Protein AF-A0A6A6UIJ3-F1 (afdb_monomer)

Structure (mmCIF, N/CA/C/O backbone):
data_AF-A0A6A6UIJ3-F1
#
_entry.id   AF-A0A6A6UIJ3-F1
#
loop_
_atom_site.group_PDB
_atom_site.id
_atom_site.type_symbol
_atom_site.label_atom_id
_atom_site.label_alt_id
_atom_site.label_comp_id
_atom_site.label_asym_id
_atom_site.label_entity_id
_atom_site.label_seq_id
_atom_site.pdbx_PDB_ins_code
_atom_site.Cartn_x
_atom_site.Cartn_y
_atom_site.Cartn_z
_atom_site.occupancy
_atom_site.B_iso_or_equiv
_atom_site.auth_seq_id
_atom_site.auth_comp_id
_atom_site.auth_asym_id
_atom_site.auth_atom_id
_atom_site.pdbx_PDB_model_num
ATOM 1 N N . MET A 1 1 ? 30.784 19.401 19.614 1.00 44.09 1 MET A N 1
ATOM 2 C CA . MET A 1 1 ? 30.799 17.928 19.528 1.00 44.09 1 MET A CA 1
ATOM 3 C C . MET A 1 1 ? 29.632 17.579 18.623 1.00 44.09 1 MET A C 1
ATOM 5 O O . MET A 1 1 ? 28.521 17.443 19.107 1.00 44.09 1 MET A O 1
ATOM 9 N N . ASP A 1 2 ? 29.865 17.612 17.310 1.00 51.19 2 ASP A N 1
ATOM 10 C CA . ASP A 1 2 ? 28.827 17.371 16.304 1.00 51.19 2 ASP A CA 1
ATOM 11 C C . ASP A 1 2 ? 28.693 15.869 16.079 1.00 51.19 2 ASP A C 1
ATOM 13 O O . ASP A 1 2 ? 29.553 15.231 15.474 1.00 51.19 2 ASP A O 1
ATOM 17 N N . CYS A 1 3 ? 27.613 15.301 16.601 1.00 51.34 3 CYS A N 1
ATOM 18 C CA . CYS A 1 3 ? 27.152 13.970 16.243 1.00 51.34 3 CYS A CA 1
ATOM 19 C C . CYS A 1 3 ? 25.630 14.021 16.116 1.00 51.34 3 CYS A C 1
ATOM 21 O O . CYS A 1 3 ? 24.909 13.420 16.903 1.00 51.34 3 CYS A O 1
ATOM 23 N N . ASP A 1 4 ? 25.152 14.779 15.132 1.00 49.78 4 ASP A N 1
ATOM 24 C CA . ASP A 1 4 ? 23.797 14.614 14.610 1.00 49.78 4 ASP A CA 1
ATOM 25 C C . ASP A 1 4 ? 23.905 13.946 13.237 1.00 49.78 4 ASP A C 1
ATOM 27 O O . ASP A 1 4 ? 23.632 14.520 12.185 1.00 49.78 4 ASP A O 1
ATOM 31 N N . LYS A 1 5 ? 24.428 12.712 13.228 1.00 55.09 5 LYS A N 1
ATOM 32 C CA . LYS A 1 5 ? 24.188 11.829 12.088 1.00 55.09 5 LYS A CA 1
ATOM 33 C C . LYS A 1 5 ? 22.748 11.376 12.237 1.00 55.09 5 LYS A C 1
ATOM 35 O O . LYS A 1 5 ? 22.484 10.456 13.009 1.00 55.09 5 LYS A O 1
ATOM 40 N N . SER A 1 6 ? 21.837 12.035 11.527 1.00 62.78 6 SER A N 1
ATOM 41 C CA . SER A 1 6 ? 20.460 11.577 11.379 1.00 62.78 6 SER A CA 1
ATOM 42 C C . SER A 1 6 ? 20.497 10.118 10.926 1.00 62.78 6 SER A C 1
ATOM 44 O O . SER A 1 6 ? 20.838 9.817 9.782 1.00 62.78 6 SER A O 1
ATOM 46 N N . VAL A 1 7 ? 20.246 9.192 11.849 1.00 69.06 7 VAL A N 1
ATOM 47 C CA . VAL A 1 7 ? 20.282 7.763 11.548 1.00 69.06 7 VAL A CA 1
ATOM 48 C C . VAL A 1 7 ? 19.091 7.489 10.655 1.00 69.06 7 VAL A C 1
ATOM 50 O O . VAL A 1 7 ? 17.950 7.647 11.092 1.00 69.06 7 VAL A O 1
ATOM 53 N N . SER A 1 8 ? 19.334 7.128 9.398 1.00 71.50 8 SER A N 1
ATOM 54 C CA . SER A 1 8 ? 18.228 6.795 8.518 1.00 71.50 8 SER A CA 1
ATOM 55 C C . SER A 1 8 ? 17.654 5.427 8.871 1.00 71.50 8 SER A C 1
ATOM 57 O O . SER A 1 8 ? 18.391 4.464 9.071 1.00 71.50 8 SER A O 1
ATOM 59 N N . GLY A 1 9 ? 16.330 5.346 9.007 1.00 76.44 9 GLY A N 1
ATOM 60 C CA . GLY A 1 9 ? 15.636 4.121 9.400 1.00 76.44 9 GLY A CA 1
ATOM 61 C C . GLY A 1 9 ? 15.154 3.341 8.184 1.00 76.44 9 GLY A C 1
ATOM 62 O O . GLY A 1 9 ? 14.494 3.908 7.315 1.00 76.44 9 GLY A O 1
ATOM 63 N N . LEU A 1 10 ? 15.422 2.039 8.130 1.00 74.44 10 LEU A N 1
ATOM 64 C CA . LEU A 1 10 ? 14.785 1.147 7.161 1.00 74.44 10 LEU A CA 1
ATOM 65 C C . LEU A 1 10 ? 13.284 1.044 7.474 1.00 74.44 10 LEU A C 1
ATOM 67 O O . LEU A 1 10 ? 12.912 0.767 8.612 1.00 74.44 10 LEU A O 1
ATOM 71 N N . HIS A 1 11 ? 12.420 1.267 6.483 1.00 70.19 11 HIS A N 1
ATOM 72 C CA . HIS A 1 11 ? 10.969 1.349 6.712 1.00 70.19 11 HIS A CA 1
ATOM 73 C C . HIS A 1 11 ? 10.137 0.330 5.935 1.00 70.19 11 HIS A C 1
ATOM 75 O O . HIS A 1 11 ? 9.003 0.033 6.305 1.00 70.19 11 HIS A O 1
ATOM 81 N N . GLY A 1 12 ? 10.668 -0.183 4.835 1.00 71.06 12 GLY A N 1
ATOM 82 C CA . GLY A 1 12 ? 9.948 -1.095 3.960 1.00 71.06 12 GLY A CA 1
ATOM 83 C C . GLY A 1 12 ? 10.923 -1.864 3.098 1.00 71.06 12 GLY A C 1
ATOM 84 O O . GLY A 1 12 ? 11.938 -1.304 2.682 1.00 71.06 12 GLY A O 1
ATOM 85 N N . LEU A 1 13 ? 10.595 -3.127 2.864 1.00 77.00 13 LEU A N 1
ATOM 86 C CA . LEU A 1 13 ? 11.358 -4.066 2.060 1.00 77.00 13 LEU A CA 1
ATOM 87 C C . LEU A 1 13 ? 10.412 -4.709 1.048 1.00 77.00 13 LEU A C 1
ATOM 89 O O . LEU A 1 13 ? 9.315 -5.129 1.415 1.00 77.00 13 LEU A O 1
ATOM 93 N N . ALA A 1 14 ? 10.840 -4.789 -0.205 1.00 73.44 14 ALA A N 1
ATOM 94 C CA . ALA A 1 14 ? 10.151 -5.525 -1.254 1.00 73.44 14 ALA A CA 1
ATOM 95 C C . ALA A 1 14 ? 11.148 -6.443 -1.964 1.00 73.44 14 ALA A C 1
ATOM 97 O O . ALA A 1 14 ? 12.276 -6.047 -2.246 1.00 73.44 14 ALA A O 1
ATOM 98 N N . LEU A 1 15 ? 10.731 -7.675 -2.239 1.00 75.62 15 LEU A N 1
ATOM 99 C CA . LEU A 1 15 ? 11.512 -8.639 -3.006 1.00 75.62 15 LEU A CA 1
ATOM 100 C C . LEU A 1 15 ? 11.087 -8.559 -4.468 1.00 75.62 15 LEU A C 1
ATOM 102 O O . LEU A 1 15 ? 9.901 -8.674 -4.766 1.00 75.62 15 LEU A O 1
ATOM 106 N N . HIS A 1 16 ? 12.054 -8.414 -5.366 1.00 71.81 16 HIS A N 1
ATOM 107 C CA . HIS A 1 16 ? 11.854 -8.639 -6.786 1.00 71.81 16 HIS A CA 1
ATOM 108 C C . HIS A 1 16 ? 12.394 -10.029 -7.133 1.00 71.81 16 HIS A C 1
ATOM 110 O O . HIS A 1 16 ? 13.614 -10.227 -7.138 1.00 71.81 16 HIS A O 1
ATOM 116 N N . PRO A 1 17 ? 11.529 -11.023 -7.388 1.00 67.25 17 PRO A N 1
ATOM 117 C CA . PRO A 1 17 ? 11.984 -12.293 -7.922 1.00 67.25 17 PRO A CA 1
ATOM 118 C C . PRO A 1 17 ? 12.469 -12.042 -9.352 1.00 67.25 17 PRO A C 1
ATOM 120 O O . PRO A 1 17 ? 11.694 -11.637 -10.215 1.00 67.25 17 PRO A O 1
ATOM 123 N N . GLY A 1 18 ? 13.764 -12.238 -9.602 1.00 66.19 18 GLY A N 1
ATOM 124 C CA . GLY A 1 18 ? 14.313 -12.088 -10.946 1.00 66.19 18 GLY A CA 1
ATOM 125 C C . GLY A 1 18 ? 13.574 -13.007 -11.925 1.00 66.19 18 GLY A C 1
ATOM 126 O O . GLY A 1 18 ? 13.333 -14.174 -11.617 1.00 66.19 18 GLY A O 1
ATOM 127 N N . SER A 1 19 ? 13.206 -12.501 -13.104 1.00 59.84 19 SER A N 1
ATOM 128 C CA . SER A 1 19 ? 12.525 -13.299 -14.130 1.00 59.84 19 SER A CA 1
ATOM 129 C C . SER A 1 19 ? 13.505 -13.894 -15.149 1.00 59.84 19 SER A C 1
ATOM 131 O O . SER A 1 19 ? 14.163 -13.156 -15.882 1.00 59.84 19 SER A O 1
ATOM 133 N N . GLY A 1 20 ? 13.554 -15.225 -15.257 1.00 62.91 20 GLY A N 1
ATOM 134 C CA . GLY A 1 20 ? 14.352 -15.953 -16.256 1.00 62.91 20 GLY A CA 1
ATOM 135 C C . GLY A 1 20 ? 15.565 -16.683 -15.671 1.00 62.91 20 GLY A C 1
ATOM 136 O O . GLY A 1 20 ? 15.883 -16.552 -14.494 1.00 62.91 20 GLY A O 1
ATOM 137 N N . THR A 1 21 ? 16.257 -17.474 -16.498 1.00 59.09 21 THR A N 1
ATOM 138 C CA . THR A 1 21 ? 17.321 -18.398 -16.048 1.00 59.09 21 THR A CA 1
ATOM 139 C C . THR A 1 21 ? 18.577 -17.705 -15.511 1.00 59.09 21 THR A C 1
ATOM 141 O O . THR A 1 21 ? 19.357 -18.341 -14.810 1.00 59.09 21 THR A O 1
ATOM 144 N N . ASN A 1 22 ? 18.758 -16.412 -15.806 1.00 61.09 22 ASN A N 1
ATOM 145 C CA . ASN A 1 22 ? 19.926 -15.614 -15.412 1.00 61.09 22 ASN A CA 1
ATOM 146 C C . ASN A 1 22 ? 19.567 -14.360 -14.595 1.00 61.09 22 ASN A C 1
ATOM 148 O O . ASN A 1 22 ? 20.434 -13.522 -14.361 1.00 61.09 22 ASN A O 1
ATOM 152 N N . ALA A 1 23 ? 18.309 -14.184 -14.184 1.00 64.38 23 ALA A N 1
ATOM 153 C CA . ALA A 1 23 ? 17.917 -12.987 -13.449 1.00 64.38 23 ALA A CA 1
ATOM 154 C C . ALA A 1 23 ? 18.278 -13.107 -11.962 1.00 64.38 23 ALA A C 1
ATOM 156 O O . ALA A 1 23 ? 17.939 -14.086 -11.292 1.00 64.38 23 ALA A O 1
ATOM 157 N N . SER A 1 24 ? 18.973 -12.103 -11.430 1.00 70.69 24 SER A N 1
ATOM 158 C CA . SER A 1 24 ? 19.181 -11.971 -9.989 1.00 70.69 24 SER A CA 1
ATOM 159 C C . SER A 1 24 ? 17.903 -11.452 -9.344 1.00 70.69 24 SER A C 1
ATOM 161 O O . SER A 1 24 ? 17.327 -10.462 -9.789 1.00 70.69 24 SER A O 1
ATOM 163 N N . SER A 1 25 ? 17.451 -12.130 -8.290 1.00 76.19 25 SER A N 1
ATOM 164 C CA . SER A 1 25 ? 16.494 -11.543 -7.357 1.00 76.19 25 SER A CA 1
ATOM 165 C C . SER A 1 25 ? 17.097 -10.279 -6.771 1.00 76.19 25 SER A C 1
ATOM 167 O O . SER A 1 25 ? 18.267 -10.323 -6.414 1.00 76.19 25 SER A O 1
ATOM 169 N N . THR A 1 26 ? 16.332 -9.211 -6.607 1.00 76.12 26 THR A N 1
ATOM 170 C CA . THR A 1 26 ? 16.802 -8.004 -5.920 1.00 76.12 26 THR A CA 1
ATOM 171 C C . THR A 1 26 ? 15.912 -7.681 -4.727 1.00 76.12 26 THR A C 1
ATOM 173 O O . THR A 1 26 ? 14.764 -8.123 -4.641 1.00 76.12 26 THR A O 1
ATOM 176 N N . VAL A 1 27 ? 16.450 -6.939 -3.763 1.00 77.81 27 VAL A N 1
ATOM 177 C CA . VAL A 1 27 ? 15.705 -6.416 -2.620 1.00 77.81 27 VAL A CA 1
ATOM 178 C C . VAL A 1 27 ? 15.652 -4.905 -2.746 1.00 77.81 27 VAL A C 1
ATOM 180 O O . VAL A 1 27 ? 16.676 -4.237 -2.808 1.00 77.81 27 VAL A O 1
ATOM 183 N N . TRP A 1 28 ? 14.452 -4.352 -2.746 1.00 74.38 28 TRP A N 1
ATOM 184 C CA . TRP A 1 28 ? 14.245 -2.919 -2.661 1.00 74.38 28 TRP A CA 1
ATOM 185 C C . TRP A 1 28 ? 14.004 -2.528 -1.211 1.00 74.38 28 TRP A C 1
ATOM 187 O O . TRP A 1 28 ? 13.147 -3.103 -0.541 1.00 74.38 28 TRP A O 1
ATOM 197 N N . ALA A 1 29 ? 14.738 -1.534 -0.727 1.00 73.94 29 ALA A N 1
ATOM 198 C CA . ALA A 1 29 ? 14.611 -1.010 0.624 1.00 73.94 29 ALA A CA 1
ATOM 199 C C . ALA A 1 29 ? 14.232 0.473 0.590 1.00 73.94 29 ALA A C 1
ATOM 201 O O . ALA A 1 29 ? 14.825 1.258 -0.144 1.00 73.94 29 ALA A O 1
ATOM 202 N N . THR A 1 30 ? 13.262 0.877 1.410 1.00 70.81 30 THR A N 1
ATOM 203 C CA . THR A 1 30 ? 12.910 2.294 1.597 1.00 70.81 30 THR A CA 1
ATOM 204 C C . THR A 1 30 ? 13.566 2.844 2.855 1.00 70.81 30 THR A C 1
ATOM 206 O O . THR A 1 30 ? 13.488 2.235 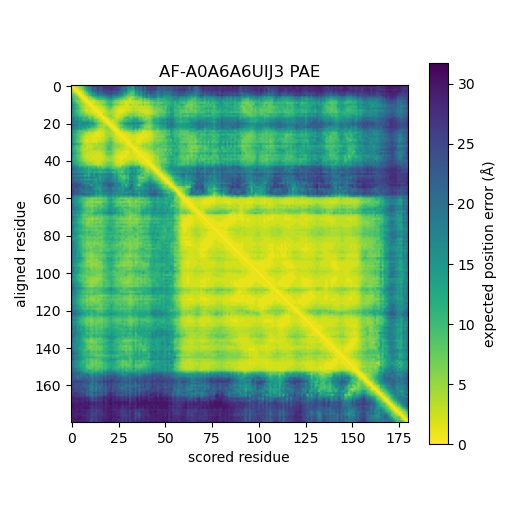3.926 1.00 70.81 30 THR A O 1
ATOM 209 N N . VAL A 1 31 ? 14.175 4.023 2.732 1.00 75.00 31 VAL A N 1
ATOM 210 C CA . VAL A 1 31 ? 14.884 4.689 3.826 1.00 75.00 31 VAL A CA 1
ATOM 211 C C . VAL A 1 31 ? 14.049 5.880 4.315 1.00 75.00 31 VAL A C 1
ATOM 213 O O . VAL A 1 31 ? 13.806 6.846 3.587 1.00 75.00 31 VAL A O 1
ATOM 216 N N . GLN A 1 32 ? 13.524 5.770 5.539 1.00 66.88 32 GLN A N 1
ATOM 217 C CA . GLN A 1 32 ? 12.435 6.589 6.080 1.00 66.88 32 GLN A CA 1
ATOM 218 C C . GLN A 1 32 ? 12.747 8.083 6.115 1.00 66.88 32 GLN A C 1
ATOM 220 O O . GLN A 1 32 ? 11.850 8.893 5.869 1.00 66.88 32 GLN A O 1
ATOM 225 N N . PHE A 1 33 ? 13.985 8.431 6.460 1.00 73.88 33 PHE A N 1
ATOM 226 C CA . PHE A 1 33 ? 14.377 9.806 6.765 1.00 73.88 33 PHE A CA 1
ATOM 227 C C . PHE A 1 33 ? 15.135 10.470 5.614 1.00 73.88 33 PHE A C 1
ATOM 229 O O . PHE A 1 33 ? 15.027 11.681 5.449 1.00 73.88 33 PHE A O 1
ATOM 236 N N . ASP A 1 34 ? 15.755 9.682 4.734 1.00 69.69 34 ASP A N 1
ATOM 237 C CA . ASP A 1 34 ? 16.541 10.210 3.604 1.00 69.69 34 ASP A CA 1
ATOM 238 C C . ASP A 1 34 ? 15.706 10.399 2.339 1.00 69.69 34 ASP A C 1
ATOM 240 O O . ASP A 1 34 ? 16.187 10.846 1.303 1.00 69.69 34 ASP A O 1
ATOM 244 N N . ASN A 1 35 ? 14.430 10.025 2.401 1.00 68.88 35 ASN A N 1
ATOM 245 C CA . ASN A 1 35 ? 13.540 9.973 1.253 1.00 68.88 35 ASN A CA 1
ATOM 246 C C . ASN A 1 35 ? 14.055 9.105 0.082 1.00 68.88 35 ASN A C 1
ATOM 248 O O . ASN A 1 35 ? 13.627 9.311 -1.053 1.00 68.88 35 ASN A O 1
ATOM 252 N N . ALA A 1 36 ? 14.917 8.125 0.361 1.00 67.88 36 ALA A N 1
ATOM 253 C CA . ALA A 1 36 ? 15.616 7.327 -0.641 1.00 67.88 36 ALA A CA 1
ATOM 254 C C . ALA A 1 36 ? 15.051 5.904 -0.789 1.00 67.88 36 ALA A C 1
ATOM 256 O O . ALA A 1 36 ? 14.383 5.378 0.112 1.00 67.88 36 ALA A O 1
ATOM 257 N N . MET A 1 37 ? 15.366 5.279 -1.926 1.00 65.06 37 MET A N 1
ATOM 258 C CA . MET A 1 37 ? 15.249 3.844 -2.143 1.00 65.06 37 MET A CA 1
ATOM 259 C C . MET A 1 37 ? 16.605 3.239 -2.491 1.00 65.06 37 MET A C 1
ATOM 261 O O . MET A 1 37 ? 17.427 3.850 -3.171 1.00 65.06 37 MET A O 1
ATOM 265 N N . LEU A 1 38 ? 16.832 2.031 -1.994 1.00 73.00 38 LEU A N 1
ATOM 266 C CA . LEU A 1 38 ? 18.031 1.254 -2.260 1.00 73.00 38 LEU A CA 1
ATOM 267 C C . LEU A 1 38 ? 17.625 0.021 -3.053 1.00 73.00 38 LEU A C 1
ATOM 269 O O . LEU A 1 38 ? 16.684 -0.673 -2.662 1.00 73.00 38 LEU A O 1
ATOM 273 N N . LEU A 1 39 ? 18.335 -0.234 -4.147 1.00 72.12 39 LEU A N 1
ATOM 274 C CA . LEU A 1 39 ? 18.303 -1.509 -4.846 1.00 72.12 39 LEU A CA 1
ATOM 275 C C . LEU A 1 39 ? 19.475 -2.346 -4.342 1.00 72.12 39 LEU A C 1
ATOM 277 O O . LEU A 1 39 ? 20.630 -2.002 -4.569 1.00 72.12 39 LEU A O 1
ATOM 281 N N . ILE A 1 40 ? 19.170 -3.437 -3.657 1.00 76.50 40 ILE A N 1
ATOM 282 C CA . ILE A 1 40 ? 20.148 -4.370 -3.114 1.00 76.50 40 ILE A CA 1
ATOM 283 C C . ILE A 1 40 ? 20.153 -5.596 -4.024 1.00 76.50 40 ILE A C 1
ATOM 285 O O . ILE A 1 40 ? 19.139 -6.286 -4.148 1.00 76.50 40 ILE A O 1
ATOM 289 N N . ASP A 1 41 ? 21.287 -5.881 -4.657 1.00 78.19 41 ASP A N 1
ATOM 290 C CA . ASP A 1 41 ? 21.525 -7.187 -5.268 1.00 78.19 41 ASP A CA 1
ATOM 291 C C . ASP A 1 41 ? 22.072 -8.129 -4.178 1.00 78.19 41 ASP A C 1
ATOM 293 O O . ASP A 1 41 ? 23.207 -7.950 -3.752 1.00 78.19 41 A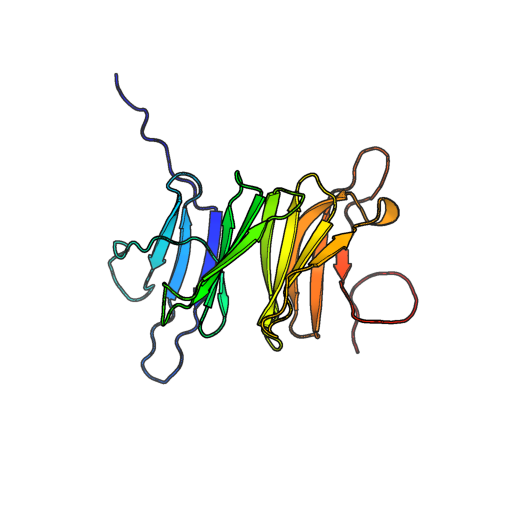SP A O 1
ATOM 297 N N . PRO A 1 42 ? 21.310 -9.128 -3.698 1.00 74.81 42 PRO A N 1
ATOM 298 C CA . PRO A 1 42 ? 21.770 -10.069 -2.682 1.00 74.81 42 PRO A CA 1
ATOM 299 C C . PRO A 1 42 ? 22.933 -10.953 -3.155 1.00 74.81 42 PRO A C 1
ATOM 301 O O . PRO A 1 42 ? 23.532 -11.637 -2.329 1.00 74.81 42 PRO A O 1
ATOM 304 N N . LYS A 1 43 ? 23.226 -10.994 -4.464 1.00 77.31 43 LYS A N 1
ATOM 305 C CA . LYS A 1 43 ? 24.386 -11.701 -5.023 1.00 77.31 43 LYS A CA 1
ATOM 306 C C . LYS A 1 43 ? 25.583 -10.780 -5.270 1.00 77.31 43 LYS A C 1
ATOM 308 O O . LYS A 1 43 ? 26.663 -11.290 -5.556 1.00 77.31 43 LYS A O 1
ATOM 313 N N . GLY A 1 44 ? 25.385 -9.464 -5.220 1.00 69.25 44 GLY A N 1
ATOM 314 C CA . GLY A 1 44 ? 26.438 -8.469 -5.380 1.00 69.25 44 GLY A CA 1
ATOM 315 C C . GLY A 1 44 ? 26.988 -8.020 -4.029 1.00 69.25 44 GLY A C 1
ATOM 316 O O . GLY A 1 44 ? 26.257 -7.943 -3.046 1.00 69.25 44 GLY A O 1
ATOM 317 N N . ASP A 1 45 ? 28.273 -7.674 -3.985 1.00 66.69 45 ASP A N 1
ATOM 318 C CA . ASP A 1 45 ? 28.924 -7.177 -2.764 1.00 66.69 45 ASP A CA 1
ATOM 319 C C . ASP A 1 45 ? 28.616 -5.689 -2.468 1.00 66.69 45 ASP A C 1
ATOM 321 O O . ASP A 1 45 ? 29.129 -5.140 -1.492 1.00 66.69 45 ASP A O 1
ATOM 325 N N . ASP A 1 46 ? 27.801 -5.011 -3.292 1.00 58.34 46 ASP A N 1
ATOM 326 C CA . ASP A 1 46 ? 27.680 -3.547 -3.281 1.00 58.34 46 ASP A CA 1
ATOM 327 C C . ASP A 1 46 ? 26.226 -3.034 -3.170 1.00 58.34 46 ASP A C 1
ATOM 329 O O . ASP A 1 46 ? 25.356 -3.355 -3.981 1.00 58.34 46 ASP A O 1
ATOM 333 N N . ILE A 1 47 ? 25.972 -2.192 -2.159 1.00 59.81 47 ILE A N 1
ATOM 334 C CA . ILE A 1 47 ? 24.668 -1.577 -1.827 1.00 59.81 47 ILE A CA 1
ATOM 335 C C . ILE A 1 47 ? 24.472 -0.180 -2.448 1.00 59.81 47 ILE A C 1
ATOM 337 O O . ILE A 1 47 ? 23.478 0.491 -2.168 1.00 59.81 47 ILE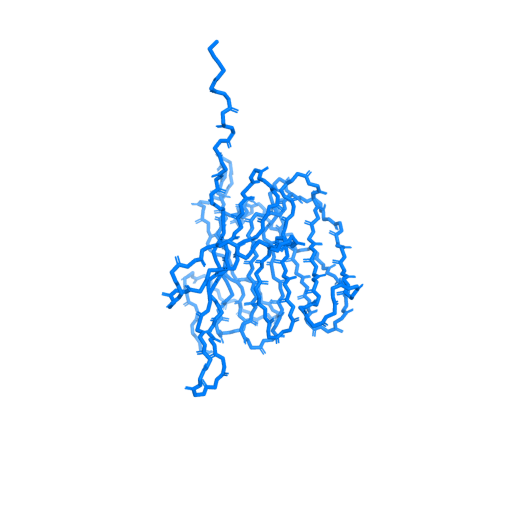 A O 1
ATOM 341 N N . ASN A 1 48 ? 25.423 0.299 -3.255 1.00 55.22 48 ASN A N 1
ATOM 342 C CA . ASN A 1 48 ? 25.556 1.727 -3.568 1.00 55.22 48 ASN A CA 1
ATOM 343 C C . ASN A 1 48 ? 24.763 2.241 -4.788 1.00 55.22 48 ASN A C 1
ATOM 345 O O . ASN A 1 48 ? 24.868 3.421 -5.128 1.00 55.22 48 ASN A O 1
ATOM 349 N N . ASN A 1 49 ? 23.920 1.425 -5.428 1.00 55.97 49 ASN A N 1
ATOM 350 C CA . ASN A 1 49 ? 23.060 1.898 -6.521 1.00 55.97 49 ASN A CA 1
ATOM 351 C C . ASN A 1 49 ? 21.781 2.553 -5.968 1.00 55.97 49 ASN A C 1
ATOM 353 O O . ASN A 1 49 ? 20.717 1.939 -5.866 1.00 55.97 49 ASN A O 1
ATOM 357 N N . GLN A 1 50 ? 21.907 3.821 -5.574 1.00 51.47 50 GLN A N 1
ATOM 358 C CA . GLN A 1 50 ? 20.822 4.635 -5.029 1.00 51.47 50 GLN A CA 1
ATOM 359 C C . GLN A 1 50 ? 19.907 5.156 -6.150 1.00 51.47 50 GLN A C 1
ATOM 361 O O . GLN A 1 50 ? 20.352 5.868 -7.049 1.00 51.47 50 GLN A O 1
ATOM 366 N N . PHE A 1 51 ? 18.610 4.850 -6.069 1.00 52.41 51 PHE A N 1
ATOM 367 C CA . PHE A 1 51 ? 17.576 5.414 -6.942 1.00 52.41 51 PHE A CA 1
ATOM 368 C C . PHE A 1 51 ? 16.522 6.132 -6.087 1.00 52.41 51 PHE A C 1
ATOM 370 O O . PHE A 1 51 ? 16.054 5.612 -5.075 1.00 52.41 51 PHE A O 1
ATOM 377 N N . THR A 1 52 ? 16.113 7.335 -6.486 1.00 48.31 52 THR A N 1
ATOM 378 C CA . THR A 1 52 ? 15.033 8.093 -5.830 1.00 48.31 52 THR A CA 1
ATOM 379 C C . THR A 1 52 ? 13.753 7.927 -6.645 1.00 48.31 52 THR A C 1
ATOM 381 O O . THR A 1 52 ? 13.520 8.687 -7.586 1.00 48.31 52 THR A O 1
ATOM 384 N N . PRO A 1 53 ? 12.951 6.883 -6.362 1.00 46.16 53 PRO A N 1
ATOM 385 C CA . PRO A 1 53 ? 11.679 7.113 -5.660 1.00 46.16 53 PRO A CA 1
ATOM 386 C C . PRO A 1 53 ? 11.186 5.924 -4.800 1.00 46.16 53 PRO A C 1
ATOM 388 O O . PRO A 1 53 ? 11.305 4.779 -5.195 1.00 46.16 53 PRO A O 1
ATOM 391 N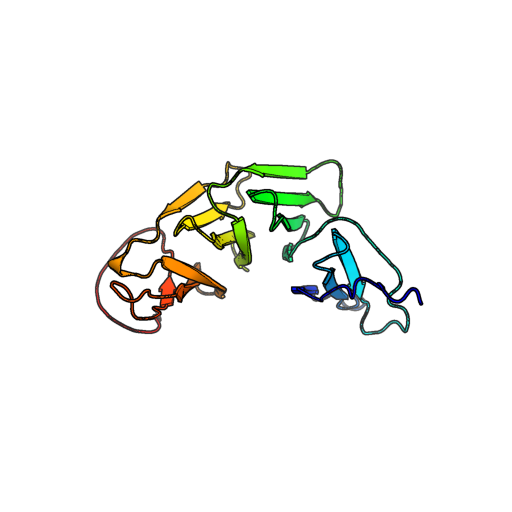 N . LYS A 1 54 ? 10.564 6.218 -3.648 1.00 59.78 54 LYS A N 1
ATOM 392 C CA . LYS A 1 54 ? 10.011 5.282 -2.633 1.00 59.78 54 LYS A CA 1
ATOM 393 C C . LYS A 1 54 ? 8.954 4.312 -3.222 1.00 59.78 54 LYS A C 1
ATOM 395 O O . LYS A 1 54 ? 8.164 4.784 -4.017 1.00 59.78 54 LYS A O 1
ATOM 400 N N . GLY A 1 55 ? 8.817 3.052 -2.791 1.00 43.97 55 GLY A N 1
ATOM 401 C CA . GLY A 1 55 ? 7.706 2.172 -3.181 1.00 43.97 55 GLY A CA 1
ATOM 402 C C . GLY A 1 55 ? 7.944 0.655 -3.275 1.00 43.97 55 GLY A C 1
ATOM 403 O O . GLY A 1 55 ? 9.030 0.164 -2.991 1.00 43.97 55 GLY A O 1
ATOM 404 N N . TYR A 1 56 ? 6.870 -0.064 -3.614 1.00 51.16 56 TYR A N 1
ATOM 405 C CA . TYR A 1 56 ? 6.698 -1.519 -3.747 1.00 51.16 56 TYR A CA 1
ATOM 406 C C . TYR A 1 56 ? 6.360 -1.873 -5.210 1.00 51.16 56 TYR A C 1
ATOM 408 O O . TYR A 1 56 ? 5.727 -1.065 -5.883 1.00 51.16 56 TYR A O 1
ATOM 416 N N . GLN A 1 57 ? 6.773 -3.039 -5.713 1.00 56.84 57 GLN A N 1
ATOM 417 C CA . GLN A 1 57 ? 6.814 -3.341 -7.151 1.00 56.84 57 GLN A CA 1
ATOM 418 C C . GLN A 1 57 ? 5.728 -4.321 -7.625 1.00 56.84 57 GLN A C 1
ATOM 420 O O . GLN A 1 57 ? 5.470 -5.324 -6.966 1.00 56.84 57 GLN A O 1
ATOM 425 N N . ASP A 1 58 ? 5.189 -4.059 -8.816 1.00 57.19 58 ASP A N 1
ATOM 426 C CA . ASP A 1 58 ? 4.618 -5.051 -9.743 1.00 57.19 58 ASP A CA 1
ATOM 427 C C . ASP A 1 58 ? 5.304 -4.856 -11.109 1.00 57.19 58 ASP A C 1
ATOM 429 O O . ASP A 1 58 ? 5.959 -3.838 -11.311 1.00 57.19 58 ASP A O 1
ATOM 433 N N . HIS A 1 59 ? 5.225 -5.831 -12.012 1.00 63.47 59 HIS A N 1
ATOM 434 C CA . HIS A 1 59 ? 6.093 -6.158 -13.155 1.00 63.47 59 HIS A CA 1
ATOM 435 C C . HIS A 1 59 ? 6.479 -5.031 -14.159 1.00 63.47 59 HIS A C 1
ATOM 437 O O . HIS A 1 59 ? 7.215 -5.292 -15.109 1.00 63.47 59 HIS A O 1
ATOM 443 N N . SER A 1 60 ? 6.099 -3.773 -13.932 1.00 79.19 60 SER A N 1
ATOM 444 C CA . SER A 1 60 ? 6.593 -2.581 -14.641 1.00 79.19 60 SER A CA 1
ATOM 445 C C . SER A 1 60 ? 6.625 -1.284 -13.809 1.00 79.19 60 SER A C 1
ATOM 447 O O . SER A 1 60 ? 7.184 -0.294 -14.285 1.00 79.19 60 SER A O 1
ATOM 449 N N . ASP A 1 61 ? 6.095 -1.274 -12.576 1.00 86.12 61 ASP A N 1
ATOM 450 C CA . ASP A 1 61 ? 5.815 -0.060 -11.794 1.00 86.12 61 ASP A CA 1
ATOM 451 C C . ASP A 1 61 ? 6.234 -0.157 -10.319 1.00 86.12 61 ASP A C 1
ATOM 453 O O . ASP A 1 61 ? 6.210 -1.224 -9.708 1.00 86.12 61 ASP A O 1
ATOM 457 N N . ILE A 1 62 ? 6.559 0.995 -9.723 1.00 85.06 62 ILE A N 1
ATOM 458 C CA . ILE A 1 62 ? 6.830 1.176 -8.291 1.00 85.06 62 ILE A CA 1
ATOM 459 C C . ILE A 1 62 ? 5.720 2.023 -7.661 1.00 85.06 62 ILE A C 1
ATOM 461 O O . ILE A 1 62 ? 5.448 3.135 -8.116 1.00 85.06 62 ILE A O 1
ATOM 465 N N . PHE A 1 63 ? 5.132 1.533 -6.568 1.00 88.44 63 PHE A N 1
ATOM 466 C CA . PHE A 1 63 ? 4.093 2.197 -5.782 1.00 88.44 63 PHE A CA 1
ATOM 467 C C . PHE A 1 63 ? 4.579 2.648 -4.413 1.00 88.44 63 PHE A C 1
ATOM 469 O O . PHE A 1 63 ? 4.913 1.856 -3.540 1.00 88.44 63 PHE A O 1
ATOM 476 N N . SER A 1 64 ? 4.543 3.950 -4.204 1.00 86.19 64 SER A N 1
ATOM 477 C CA . SER A 1 64 ? 5.107 4.682 -3.088 1.00 86.19 64 SER A CA 1
ATOM 478 C C . SER A 1 64 ? 4.099 5.227 -2.111 1.00 86.19 64 SER A C 1
ATOM 480 O O . SER A 1 64 ? 3.008 5.635 -2.504 1.00 86.19 64 SER A O 1
ATOM 482 N N . ARG A 1 65 ? 4.558 5.464 -0.880 1.00 85.75 65 ARG A N 1
ATOM 483 C CA . ARG A 1 65 ? 3.908 6.405 0.029 1.00 85.75 65 ARG A CA 1
ATOM 484 C C . ARG A 1 65 ? 4.839 7.500 0.519 1.00 85.75 65 ARG A C 1
ATOM 486 O O . ARG A 1 65 ? 6.019 7.289 0.806 1.00 85.75 65 ARG A O 1
ATOM 493 N N . PHE A 1 66 ? 4.240 8.657 0.769 1.00 80.88 66 PHE A N 1
ATOM 494 C CA . PHE A 1 66 ? 4.881 9.756 1.472 1.00 80.88 66 PHE A CA 1
ATOM 495 C C . PHE A 1 66 ? 4.176 9.995 2.805 1.00 80.88 66 PHE A C 1
ATOM 497 O O . PHE A 1 66 ? 3.110 10.609 2.864 1.00 80.88 66 PHE A O 1
ATOM 504 N N . ARG A 1 67 ? 4.808 9.528 3.892 1.00 69.38 67 ARG A N 1
ATOM 505 C CA . ARG A 1 67 ? 4.265 9.596 5.261 1.00 69.38 67 ARG A CA 1
ATOM 506 C C . ARG A 1 67 ? 3.813 11.007 5.655 1.00 69.38 67 ARG A C 1
ATOM 508 O O . ARG A 1 67 ? 2.838 11.160 6.377 1.00 69.38 67 ARG A O 1
ATOM 515 N N . THR A 1 68 ? 4.512 12.042 5.199 1.00 77.88 68 THR A N 1
ATOM 516 C CA . THR A 1 68 ? 4.227 13.429 5.590 1.00 77.88 68 THR A CA 1
ATOM 517 C C . THR A 1 68 ? 3.284 14.160 4.640 1.00 77.88 68 THR A C 1
ATOM 519 O O . THR A 1 68 ? 2.597 15.072 5.088 1.00 77.88 68 THR A O 1
ATOM 522 N N . SER A 1 69 ? 3.200 13.775 3.362 1.00 80.75 69 SER A N 1
ATOM 523 C CA . SER A 1 69 ? 2.486 14.569 2.349 1.00 80.75 69 SER A CA 1
ATOM 524 C C . SER A 1 69 ? 1.096 14.051 1.978 1.00 80.75 69 SER A C 1
ATOM 526 O O . SER A 1 69 ? 0.456 14.659 1.126 1.00 80.75 69 SER A O 1
ATOM 528 N N . ARG A 1 70 ? 0.605 12.975 2.622 1.00 93.06 70 ARG A N 1
ATOM 529 C CA . ARG A 1 70 ? -0.697 12.339 2.317 1.00 93.06 70 ARG A CA 1
ATOM 530 C C . ARG A 1 70 ? -0.851 12.044 0.821 1.00 93.06 70 ARG A C 1
ATOM 532 O O . ARG A 1 70 ? -1.849 12.387 0.187 1.00 93.06 70 ARG A O 1
ATOM 539 N N . ARG A 1 71 ? 0.200 11.457 0.247 1.00 93.06 71 ARG A N 1
ATOM 540 C CA . ARG A 1 71 ? 0.269 11.114 -1.173 1.00 93.06 71 ARG A CA 1
ATOM 541 C C . ARG A 1 71 ? 0.737 9.688 -1.382 1.00 93.06 71 ARG A C 1
ATOM 543 O O . ARG A 1 71 ? 1.637 9.213 -0.680 1.00 93.06 71 ARG A O 1
ATOM 550 N N . ILE A 1 72 ? 0.150 9.068 -2.394 1.00 92.06 72 ILE A N 1
ATOM 551 C CA . ILE A 1 72 ? 0.585 7.803 -2.981 1.00 92.06 72 ILE A CA 1
ATOM 552 C C . ILE A 1 72 ? 1.096 8.112 -4.383 1.00 92.06 72 ILE A C 1
ATOM 554 O O . ILE A 1 72 ? 0.551 8.990 -5.055 1.00 92.06 72 ILE A O 1
ATOM 558 N N . VAL A 1 73 ? 2.169 7.447 -4.800 1.00 91.00 73 VAL A N 1
ATOM 559 C CA . VAL A 1 73 ? 2.798 7.689 -6.103 1.00 91.00 73 VAL A CA 1
ATOM 560 C C . VAL A 1 73 ? 3.010 6.376 -6.828 1.00 91.00 73 VAL A C 1
ATOM 562 O O . VAL A 1 73 ? 3.486 5.433 -6.216 1.00 91.00 73 VAL A O 1
ATOM 565 N N . ARG A 1 74 ? 2.692 6.330 -8.117 1.00 90.75 74 ARG A N 1
ATOM 566 C CA . ARG A 1 74 ? 3.073 5.254 -9.035 1.00 90.75 74 ARG A CA 1
ATOM 567 C C . ARG A 1 74 ? 4.104 5.802 -10.003 1.00 90.75 74 ARG A C 1
ATOM 569 O O . ARG A 1 74 ? 3.902 6.892 -10.531 1.00 90.75 74 ARG A O 1
ATOM 576 N N . ILE A 1 75 ? 5.179 5.068 -10.251 1.00 86.50 75 ILE A N 1
ATOM 577 C CA . ILE A 1 75 ? 6.211 5.429 -11.231 1.00 86.50 75 ILE A CA 1
ATOM 578 C C . ILE A 1 75 ? 6.503 4.209 -12.086 1.00 86.50 75 ILE A C 1
ATOM 580 O O . ILE A 1 75 ? 6.791 3.145 -11.539 1.00 86.50 75 ILE A O 1
ATOM 584 N N . SER A 1 76 ? 6.461 4.368 -13.408 1.00 85.12 76 SER A N 1
ATOM 585 C CA . SER A 1 76 ? 6.930 3.324 -14.312 1.00 85.12 76 SER A CA 1
ATOM 586 C C . SER A 1 76 ? 8.445 3.176 -14.215 1.00 85.12 76 SER A C 1
ATOM 588 O O . SER A 1 76 ? 9.196 4.144 -14.339 1.00 85.12 76 SER A O 1
AT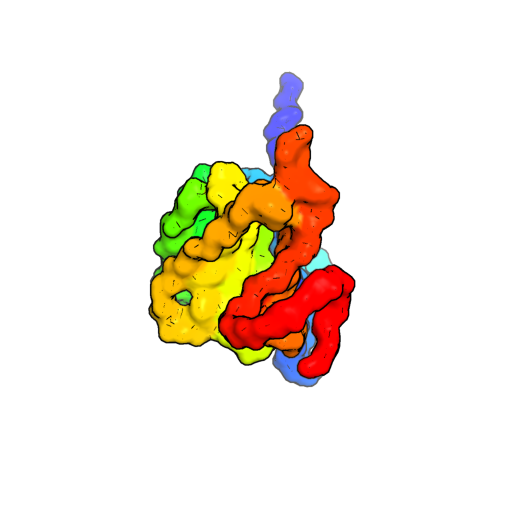OM 590 N N . ILE A 1 77 ? 8.902 1.939 -14.033 1.00 78.81 77 ILE A N 1
ATOM 591 C CA . ILE A 1 77 ? 10.325 1.589 -13.977 1.00 78.81 77 ILE A CA 1
ATOM 592 C C . ILE A 1 77 ? 10.974 1.806 -15.346 1.00 78.81 77 ILE A C 1
ATOM 594 O O . ILE A 1 77 ? 12.084 2.325 -15.434 1.00 78.81 77 ILE A O 1
ATOM 598 N N . SER A 1 78 ? 10.275 1.444 -16.424 1.00 81.19 78 SER A N 1
ATOM 599 C CA . SER A 1 78 ? 10.766 1.603 -17.797 1.00 81.19 78 SER A CA 1
ATOM 600 C C . SER A 1 78 ? 10.725 3.047 -18.300 1.00 81.19 78 SER A C 1
ATOM 602 O O . SER A 1 78 ? 11.442 3.387 -19.239 1.00 81.19 78 SER A O 1
ATOM 604 N N . ASN A 1 79 ? 9.881 3.896 -17.707 1.00 83.94 79 ASN A N 1
ATOM 605 C CA . ASN A 1 79 ? 9.745 5.298 -18.087 1.00 83.94 79 ASN A CA 1
ATOM 606 C C . ASN A 1 79 ? 9.397 6.165 -16.863 1.00 83.94 79 ASN A C 1
ATOM 608 O O . ASN A 1 79 ? 8.222 6.424 -16.618 1.00 83.94 79 ASN A O 1
ATOM 612 N N . PRO A 1 80 ? 10.386 6.691 -16.123 1.00 82.19 80 PRO A N 1
ATOM 613 C CA . PRO A 1 80 ? 10.128 7.467 -14.906 1.00 82.19 80 PRO A CA 1
ATOM 614 C C . PRO A 1 80 ? 9.299 8.746 -15.107 1.00 82.19 80 PRO A C 1
ATOM 616 O O . PRO A 1 80 ? 8.721 9.261 -14.150 1.00 82.19 80 PRO A O 1
ATOM 619 N N . ASN A 1 81 ? 9.223 9.270 -16.337 1.00 85.50 81 ASN A N 1
ATOM 620 C CA . ASN A 1 81 ? 8.350 10.403 -16.652 1.00 85.50 81 ASN A CA 1
ATOM 621 C C . ASN A 1 81 ? 6.867 10.008 -16.641 1.00 85.50 81 ASN A C 1
ATOM 623 O O . ASN A 1 81 ? 6.016 10.863 -16.399 1.00 85.50 81 ASN A O 1
ATOM 627 N N . ASP A 1 82 ? 6.557 8.729 -16.856 1.00 87.75 82 ASP A N 1
ATOM 628 C CA . ASP A 1 82 ? 5.226 8.164 -16.670 1.00 87.75 82 ASP A CA 1
ATOM 629 C C . ASP A 1 82 ? 4.991 7.863 -15.182 1.00 87.75 82 ASP A C 1
ATOM 631 O O . ASP A 1 82 ? 5.302 6.791 -14.652 1.00 87.75 82 ASP A O 1
ATOM 635 N N . HIS A 1 83 ? 4.462 8.866 -14.487 1.00 89.00 83 HIS A N 1
ATOM 636 C CA . HIS A 1 83 ? 4.171 8.802 -13.066 1.00 89.00 83 HIS A CA 1
ATOM 637 C C . HIS A 1 83 ? 2.783 9.356 -12.757 1.00 89.00 83 HIS A C 1
ATOM 639 O O . HIS A 1 83 ? 2.259 10.236 -13.440 1.00 89.00 83 HIS A O 1
ATOM 645 N N . GLN A 1 84 ? 2.195 8.851 -11.680 1.00 91.94 84 GLN A N 1
ATOM 646 C CA . GLN A 1 84 ? 0.910 9.297 -11.163 1.00 91.94 84 GLN A CA 1
ATOM 647 C C . GLN A 1 84 ? 1.034 9.590 -9.673 1.00 91.94 84 GLN A C 1
ATOM 649 O O . GLN A 1 84 ? 1.753 8.907 -8.946 1.00 91.94 84 GLN A O 1
ATOM 654 N N . VAL A 1 85 ? 0.339 10.630 -9.216 1.00 92.19 85 VAL A N 1
ATOM 655 C CA . VAL A 1 85 ? 0.337 11.060 -7.816 1.00 92.19 85 VAL A CA 1
ATOM 656 C C . VAL A 1 85 ? -1.102 11.256 -7.374 1.00 92.19 85 VAL A C 1
ATOM 658 O O . VAL A 1 85 ? -1.818 12.086 -7.932 1.00 92.19 85 VAL A O 1
ATOM 661 N N . TRP A 1 86 ? -1.509 10.541 -6.331 1.00 94.62 86 TRP A N 1
ATOM 662 C CA . TRP A 1 86 ? -2.836 10.675 -5.740 1.00 94.62 86 TRP A CA 1
ATOM 663 C C . TRP A 1 86 ? -2.745 11.343 -4.378 1.00 94.62 86 TRP A C 1
ATOM 665 O O . TRP A 1 86 ? -1.962 10.928 -3.521 1.00 94.62 86 TRP A O 1
ATOM 675 N N . ALA A 1 87 ? -3.561 12.376 -4.177 1.00 94.56 87 ALA A N 1
ATOM 676 C CA . ALA A 1 87 ? -3.819 12.926 -2.855 1.00 94.56 87 ALA A CA 1
ATOM 677 C C . ALA A 1 87 ? -4.831 12.038 -2.124 1.00 94.56 87 ALA A C 1
ATOM 679 O O . ALA A 1 87 ? -5.832 11.629 -2.711 1.00 94.56 87 ALA A O 1
ATOM 680 N N . VAL A 1 88 ? -4.569 11.772 -0.848 1.00 95.44 88 VAL A N 1
ATOM 681 C CA . VAL A 1 88 ? -5.423 10.955 0.019 1.00 95.44 88 VAL A CA 1
ATOM 682 C C . VAL A 1 88 ? -5.753 11.699 1.315 1.00 95.44 88 VAL A C 1
ATOM 684 O O . VAL A 1 88 ? -5.098 12.674 1.689 1.00 95.44 88 VAL A O 1
ATOM 687 N N . SER A 1 89 ? -6.807 11.270 1.998 1.00 94.62 89 SER A N 1
ATOM 688 C CA . SER A 1 89 ? -7.358 11.927 3.184 1.00 94.62 89 SER A CA 1
ATOM 689 C C . SER A 1 89 ? -6.538 11.672 4.451 1.00 94.62 89 SER A C 1
ATOM 691 O O . SER A 1 89 ? -6.450 12.555 5.306 1.00 94.62 89 SER A O 1
ATOM 693 N N . GLY A 1 90 ? -5.893 10.509 4.550 1.00 92.31 90 GLY A N 1
ATOM 694 C CA . GLY A 1 90 ? -5.006 10.117 5.650 1.00 92.31 90 GLY A CA 1
ATOM 695 C C . GLY A 1 90 ? -3.555 9.936 5.212 1.00 92.31 90 GLY A C 1
ATOM 696 O O . GLY A 1 90 ? -3.245 10.017 4.022 1.00 92.31 90 GLY A O 1
ATOM 697 N N . ARG A 1 91 ? -2.624 9.704 6.145 1.00 91.94 91 ARG A N 1
ATOM 698 C CA . ARG A 1 91 ? -1.235 9.422 5.748 1.00 91.94 91 ARG A CA 1
ATOM 699 C C . ARG A 1 91 ? -1.114 7.941 5.409 1.00 91.94 91 ARG A C 1
ATOM 701 O O . ARG A 1 91 ? -1.434 7.105 6.249 1.00 91.94 91 ARG A O 1
ATOM 708 N N . PRO A 1 92 ? -0.628 7.578 4.219 1.00 92.19 92 PRO A N 1
ATOM 709 C CA . PRO A 1 92 ? -0.493 6.170 3.892 1.00 92.19 92 PRO A CA 1
ATOM 710 C C . PRO A 1 92 ? 0.553 5.485 4.796 1.00 92.19 92 PRO A C 1
ATOM 712 O O . PRO A 1 92 ? 1.583 6.095 5.097 1.00 92.19 92 PRO A O 1
ATOM 715 N N . ILE A 1 93 ? 0.309 4.236 5.225 1.00 86.75 93 ILE A N 1
ATOM 716 C CA . ILE A 1 93 ? 1.183 3.479 6.158 1.00 86.75 93 ILE A CA 1
ATOM 717 C C . ILE A 1 93 ? 1.626 2.112 5.643 1.00 86.75 93 ILE A C 1
ATOM 719 O O . ILE A 1 93 ? 2.670 1.636 6.054 1.00 86.75 93 ILE A O 1
ATOM 723 N N . PHE A 1 94 ? 0.884 1.447 4.770 1.00 87.31 94 PHE A N 1
ATOM 724 C CA . PHE A 1 94 ? 1.289 0.167 4.173 1.00 87.31 94 PHE A CA 1
ATOM 725 C C . PHE A 1 94 ? 0.863 0.185 2.724 1.00 87.31 94 PHE A C 1
ATOM 727 O O . PHE A 1 94 ? -0.142 0.815 2.439 1.00 87.31 94 PHE A O 1
ATOM 734 N N . ILE A 1 95 ? 1.617 -0.456 1.837 1.00 90.31 95 ILE A N 1
ATOM 735 C CA . ILE A 1 95 ? 1.206 -0.675 0.451 1.00 90.31 95 ILE A CA 1
ATOM 736 C C . ILE A 1 95 ? 1.258 -2.174 0.211 1.00 90.31 95 ILE A C 1
ATOM 738 O O . ILE A 1 95 ? 2.225 -2.815 0.620 1.00 90.31 95 ILE A O 1
ATOM 742 N N . ALA A 1 96 ? 0.226 -2.711 -0.425 1.00 89.06 96 ALA A N 1
ATOM 743 C CA . ALA A 1 96 ? 0.208 -4.077 -0.918 1.00 89.06 96 ALA A CA 1
ATOM 744 C C . ALA A 1 96 ? -0.314 -4.076 -2.348 1.00 89.06 96 ALA A C 1
ATOM 746 O O . ALA A 1 96 ? -1.260 -3.348 -2.650 1.00 89.06 96 ALA A O 1
ATOM 747 N N . ILE A 1 97 ? 0.293 -4.892 -3.203 1.00 88.75 97 ILE A N 1
ATOM 748 C CA . ILE A 1 97 ? -0.185 -5.115 -4.564 1.00 88.75 97 ILE A CA 1
ATOM 749 C C . ILE A 1 97 ? -0.736 -6.525 -4.641 1.00 88.75 97 ILE A C 1
ATOM 751 O O . ILE A 1 97 ? -0.114 -7.474 -4.166 1.00 88.75 97 ILE A O 1
ATOM 755 N N . HIS A 1 98 ? -1.927 -6.643 -5.203 1.00 87.94 98 HIS A N 1
ATOM 756 C CA . HIS A 1 98 ? -2.582 -7.911 -5.399 1.00 87.94 98 HIS A CA 1
ATOM 757 C C . HIS A 1 98 ? -1.867 -8.709 -6.494 1.00 87.94 98 HIS A C 1
ATOM 759 O O . HIS A 1 98 ? -1.748 -8.221 -7.617 1.00 87.94 98 HIS A O 1
ATOM 765 N N . PRO A 1 99 ? -1.403 -9.936 -6.203 1.00 81.44 99 PRO A N 1
ATOM 766 C CA . PRO A 1 99 ? -0.440 -10.633 -7.053 1.00 81.44 99 PRO A CA 1
ATOM 767 C C . PRO A 1 99 ? -1.001 -11.072 -8.410 1.00 81.44 99 PRO A C 1
ATOM 769 O O . PRO A 1 99 ? -0.225 -11.366 -9.312 1.00 81.44 99 PRO A O 1
ATOM 772 N N . THR A 1 100 ? -2.327 -11.156 -8.568 1.00 83.19 100 THR A N 1
ATOM 773 C CA . THR A 1 100 ? -2.946 -11.586 -9.834 1.00 83.19 100 THR A CA 1
ATOM 774 C C . THR A 1 100 ? -3.656 -10.467 -10.588 1.00 83.19 100 THR A C 1
ATOM 776 O O . THR A 1 100 ? -3.738 -10.542 -11.810 1.00 83.19 100 THR A O 1
ATOM 779 N N . SER A 1 101 ? -4.161 -9.435 -9.902 1.00 87.19 101 SER A N 1
ATOM 780 C CA . SER A 1 101 ? -4.849 -8.307 -10.559 1.00 87.19 101 SER A CA 1
ATOM 781 C C . SER A 1 101 ? -3.969 -7.070 -10.719 1.00 87.19 101 SER A C 1
ATOM 783 O O . SER A 1 101 ? -4.287 -6.209 -11.532 1.00 87.19 101 SER A O 1
ATOM 785 N N . GLY A 1 102 ? -2.881 -6.960 -9.954 1.00 88.31 102 GLY A N 1
ATOM 786 C CA . GLY A 1 102 ? -2.081 -5.740 -9.864 1.00 88.31 102 GLY A CA 1
ATOM 787 C C . GLY A 1 102 ? -2.767 -4.614 -9.082 1.00 88.31 102 GLY A C 1
ATOM 788 O O . GLY A 1 102 ? -2.233 -3.509 -9.015 1.00 88.31 102 GLY A O 1
ATOM 789 N N . ASP A 1 103 ? -3.946 -4.855 -8.492 1.00 91.44 103 ASP A N 1
ATOM 790 C CA . ASP A 1 103 ? -4.641 -3.841 -7.697 1.00 91.44 103 ASP A CA 1
ATOM 791 C C . ASP A 1 103 ? -3.789 -3.435 -6.501 1.00 91.44 103 ASP A C 1
ATOM 793 O O . ASP A 1 103 ? -3.211 -4.274 -5.808 1.00 91.44 103 ASP A O 1
ATOM 797 N N . VAL A 1 104 ? -3.739 -2.140 -6.223 1.00 92.44 104 VAL A N 1
ATOM 798 C CA . VAL A 1 104 ? -2.891 -1.589 -5.172 1.00 92.44 104 VAL A CA 1
ATOM 799 C C . VAL A 1 104 ? -3.740 -1.087 -4.028 1.00 92.44 104 VAL A C 1
ATOM 801 O O . VAL A 1 104 ? -4.676 -0.314 -4.205 1.00 92.44 104 VAL A O 1
ATOM 804 N N . TYR A 1 105 ? -3.367 -1.488 -2.825 1.00 93.94 105 TYR A N 1
ATOM 805 C CA . TYR A 1 105 ? -4.022 -1.097 -1.593 1.00 93.94 105 TYR A CA 1
ATOM 806 C C . TYR A 1 105 ? -3.054 -0.310 -0.730 1.00 93.94 105 TYR A C 1
ATOM 808 O O . TYR A 1 105 ? -1.864 -0.622 -0.672 1.00 93.94 105 TYR A O 1
ATOM 816 N N . SER A 1 106 ? -3.571 0.674 0.000 1.00 93.56 106 SER A N 1
ATOM 817 C CA . SER A 1 106 ? -2.823 1.339 1.053 1.00 93.56 106 SER A CA 1
ATOM 818 C C . SER A 1 106 ? -3.676 1.644 2.271 1.00 93.56 106 SER A C 1
ATOM 820 O O . SER A 1 106 ? -4.686 2.333 2.178 1.00 93.56 106 SER A O 1
ATOM 822 N N . GLY A 1 107 ? -3.225 1.226 3.451 1.00 92.44 107 GLY A N 1
ATOM 823 C CA . GLY A 1 107 ? -3.820 1.684 4.707 1.00 92.44 107 GLY A CA 1
ATOM 824 C C . GLY A 1 107 ? -3.541 3.172 4.913 1.00 92.44 107 GLY A C 1
ATOM 825 O O . GLY A 1 107 ? -2.412 3.607 4.667 1.00 92.44 107 GLY A O 1
ATOM 826 N N . LEU A 1 108 ? -4.540 3.945 5.342 1.00 92.81 108 LEU A N 1
ATOM 827 C CA . LEU A 1 108 ? -4.410 5.374 5.624 1.00 92.81 108 LEU A CA 1
ATOM 828 C C . LEU A 1 108 ? -4.563 5.634 7.129 1.00 92.81 108 LEU A C 1
ATOM 830 O O . LEU A 1 108 ? -5.636 5.429 7.700 1.00 92.81 108 LEU A O 1
ATOM 834 N N . ASP A 1 109 ? -3.504 6.132 7.770 1.00 83.88 109 ASP A N 1
ATOM 835 C CA . ASP A 1 109 ? -3.569 6.612 9.151 1.00 83.88 109 ASP A CA 1
ATOM 836 C C . ASP A 1 109 ? -4.561 7.765 9.279 1.00 83.88 109 ASP A C 1
ATOM 838 O O . ASP A 1 109 ? -4.879 8.438 8.297 1.00 83.88 109 ASP A O 1
ATOM 842 N N . THR A 1 110 ? -5.039 7.996 10.503 1.00 85.12 110 THR A N 1
ATOM 843 C CA . THR A 1 110 ? -5.830 9.171 10.924 1.00 85.12 110 THR A CA 1
ATOM 844 C C . THR A 1 110 ? -7.165 9.424 10.214 1.00 85.12 110 THR A C 1
ATOM 846 O O . THR A 1 110 ? -7.927 10.277 10.657 1.00 85.12 110 THR A O 1
ATOM 849 N N . SER A 1 111 ? -7.484 8.676 9.159 1.00 89.88 111 SER A N 1
ATOM 850 C CA . SER A 1 111 ? -8.726 8.802 8.387 1.00 89.88 111 SER A CA 1
ATOM 851 C C . SER A 1 111 ? -9.667 7.608 8.547 1.00 89.88 111 SER A C 1
ATOM 853 O O . SER A 1 111 ? -10.820 7.701 8.136 1.00 89.88 111 SER A O 1
ATOM 855 N N . SER A 1 112 ? -9.191 6.507 9.140 1.00 89.56 112 SER A N 1
ATOM 856 C CA . SER A 1 112 ? -9.895 5.220 9.181 1.00 89.56 112 SER A CA 1
ATOM 857 C C . SER A 1 112 ? -10.343 4.780 7.789 1.00 89.56 112 SER A C 1
ATOM 859 O O . SER A 1 112 ? -11.518 4.506 7.548 1.00 89.56 112 SER A O 1
ATOM 861 N N . LYS A 1 113 ? -9.408 4.769 6.833 1.00 93.19 113 LYS A N 1
ATOM 862 C CA . LYS A 1 113 ? -9.679 4.379 5.448 1.00 93.19 113 LYS A CA 1
ATOM 863 C C . LYS A 1 113 ? -8.581 3.510 4.858 1.00 93.19 113 LYS A C 1
ATOM 865 O O . LYS A 1 113 ? -7.441 3.495 5.323 1.00 93.19 113 LYS A O 1
ATOM 870 N N . ILE A 1 114 ? -8.938 2.828 3.781 1.00 94.12 114 ILE A N 1
ATOM 871 C CA . ILE A 1 114 ? -8.026 2.122 2.888 1.00 94.12 114 ILE A CA 1
ATOM 872 C C . ILE A 1 114 ? -8.129 2.803 1.527 1.00 94.12 114 ILE A C 1
ATOM 874 O O . ILE A 1 114 ? -9.224 2.963 0.999 1.00 94.12 114 ILE A O 1
ATOM 878 N N . TRP A 1 115 ? -7.008 3.218 0.959 1.00 95.50 115 TRP A N 1
ATOM 879 C CA . TRP A 1 115 ? -6.943 3.620 -0.438 1.00 95.50 115 TRP A CA 1
ATOM 880 C C . TRP A 1 115 ? -6.802 2.385 -1.326 1.00 95.50 115 TRP A C 1
ATOM 882 O O . TRP A 1 115 ? -6.062 1.466 -0.978 1.00 95.50 115 TRP A O 1
ATOM 892 N N . HIS A 1 116 ? -7.494 2.371 -2.456 1.00 94.50 116 HIS A N 1
ATOM 893 C CA . HIS A 1 116 ? -7.496 1.282 -3.421 1.00 94.50 116 HIS A CA 1
ATOM 894 C C . HIS A 1 116 ? -7.364 1.846 -4.836 1.00 94.50 116 HIS A C 1
ATOM 896 O O . HIS A 1 116 ? -8.097 2.751 -5.221 1.00 94.50 116 HIS A O 1
ATOM 902 N N . TYR A 1 117 ? -6.441 1.307 -5.618 1.00 93.75 117 TYR A N 1
ATOM 903 C CA . TYR A 1 117 ? -6.295 1.576 -7.038 1.00 93.75 117 TYR A CA 1
ATOM 904 C C . TYR A 1 117 ? -6.474 0.274 -7.797 1.00 93.75 117 TYR A C 1
ATOM 906 O O . TYR A 1 117 ? -5.743 -0.687 -7.564 1.00 93.75 117 TYR A O 1
ATOM 914 N N . LYS A 1 118 ? -7.438 0.273 -8.713 1.00 90.31 118 LYS A N 1
ATOM 915 C CA . LYS A 1 118 ? -7.583 -0.807 -9.677 1.00 90.31 118 LYS A CA 1
ATOM 916 C C . LYS A 1 118 ? -6.511 -0.659 -10.735 1.00 90.31 118 LYS A C 1
ATOM 918 O O . LYS A 1 118 ? -6.287 0.452 -11.211 1.00 90.31 118 LYS A O 1
ATOM 923 N N . ASN A 1 119 ? -5.891 -1.757 -11.147 1.00 87.69 119 ASN A N 1
ATOM 924 C CA . ASN A 1 119 ? -4.881 -1.721 -12.206 1.00 87.69 119 ASN A CA 1
ATOM 925 C C . ASN A 1 119 ? -5.489 -1.574 -13.615 1.00 87.69 119 ASN A C 1
ATOM 927 O O . ASN A 1 119 ? -5.150 -2.294 -14.550 1.00 87.69 119 ASN A O 1
ATOM 931 N N . ASP A 1 120 ? -6.433 -0.649 -13.760 1.00 86.31 120 ASP A N 1
ATOM 932 C CA . ASP A 1 120 ? -7.160 -0.334 -14.987 1.00 86.31 120 ASP A CA 1
ATOM 933 C C . ASP A 1 120 ? -6.827 1.074 -15.516 1.00 86.31 120 ASP A C 1
ATOM 935 O O . ASP A 1 120 ? -7.448 1.550 -16.467 1.00 86.31 120 ASP A O 1
ATOM 939 N N . GLY A 1 121 ? -5.845 1.753 -14.907 1.00 81.88 121 GLY A N 1
ATOM 940 C CA . GLY A 1 121 ? -5.482 3.137 -15.226 1.00 81.88 121 GLY A CA 1
ATOM 941 C C . GLY A 1 121 ? -6.462 4.176 -14.670 1.00 81.88 121 GLY A C 1
ATOM 942 O O . GLY A 1 121 ? -6.370 5.358 -15.012 1.00 81.88 121 GLY A O 1
ATOM 943 N N . GLY A 1 122 ? -7.414 3.756 -13.833 1.00 86.62 122 GLY A N 1
ATOM 944 C CA . GLY A 1 122 ? -8.425 4.605 -13.228 1.00 86.62 122 GLY A CA 1
ATOM 945 C C . GLY A 1 122 ? -7.902 5.529 -12.127 1.00 86.62 122 GLY A C 1
ATOM 946 O O . GLY A 1 122 ? -6.711 5.662 -11.844 1.00 86.62 122 GLY A O 1
ATOM 947 N N . LYS A 1 123 ? -8.840 6.213 -11.468 1.00 87.75 123 LYS A N 1
ATOM 948 C CA . LYS A 1 123 ? -8.533 6.983 -10.258 1.00 87.75 123 LYS A CA 1
ATOM 949 C C . LYS A 1 123 ? -8.551 6.040 -9.060 1.00 87.75 123 LYS A C 1
ATOM 951 O O . LYS A 1 123 ? -9.471 5.238 -8.939 1.00 87.75 123 LYS A O 1
ATOM 956 N N . GLY A 1 124 ? -7.584 6.183 -8.157 1.00 90.25 124 GLY A N 1
ATOM 957 C CA . GLY A 1 124 ? -7.674 5.533 -6.854 1.00 90.25 124 GLY A CA 1
ATOM 958 C C . GLY A 1 124 ? -8.884 6.038 -6.059 1.00 90.25 124 GLY A C 1
ATOM 959 O O . GLY A 1 124 ? -9.270 7.205 -6.170 1.00 90.25 124 GLY A O 1
ATOM 960 N N . GLU A 1 125 ? -9.469 5.162 -5.255 1.00 94.31 125 GLU A N 1
ATOM 961 C CA . GLU A 1 125 ? -10.627 5.406 -4.398 1.00 94.31 125 GLU A CA 1
ATOM 962 C C . GLU A 1 125 ? -10.278 5.185 -2.920 1.00 94.31 125 GLU A C 1
ATOM 964 O O . GLU A 1 125 ? -9.279 4.551 -2.589 1.00 94.31 125 GLU A O 1
ATOM 969 N N . GLU A 1 126 ? -11.098 5.716 -2.011 1.00 94.69 126 GLU A N 1
ATOM 970 C CA . GLU A 1 126 ? -10.939 5.487 -0.573 1.00 94.69 126 GLU A CA 1
ATOM 971 C C . GLU A 1 126 ? -12.147 4.756 0.001 1.00 94.69 126 GLU A C 1
ATOM 973 O O . GLU A 1 126 ? -13.283 5.222 -0.083 1.00 94.69 126 GLU A O 1
ATOM 978 N N . ILE A 1 127 ? -11.872 3.638 0.655 1.00 93.81 127 ILE A N 1
ATOM 979 C CA . ILE A 1 127 ? -12.840 2.782 1.321 1.00 93.81 127 ILE A CA 1
ATOM 980 C C . ILE A 1 127 ? -12.834 3.117 2.809 1.00 93.81 127 ILE A C 1
ATOM 982 O O . ILE A 1 127 ? -11.785 3.097 3.454 1.00 93.81 127 ILE A O 1
ATOM 986 N N . ALA A 1 128 ? -14.005 3.415 3.368 1.00 91.25 128 ALA A N 1
ATOM 987 C CA . ALA A 1 128 ? -14.144 3.688 4.793 1.00 91.25 128 ALA A CA 1
ATOM 988 C C . ALA A 1 128 ? -14.025 2.407 5.633 1.00 91.25 128 ALA A C 1
ATOM 990 O O . ALA A 1 128 ? -14.684 1.407 5.351 1.00 91.25 128 ALA A O 1
ATOM 991 N N . VAL A 1 129 ? -13.242 2.478 6.708 1.00 85.00 129 VAL A N 1
ATOM 992 C CA . VAL A 1 129 ? -13.284 1.536 7.826 1.00 85.00 129 VAL A CA 1
ATOM 993 C C . VAL A 1 129 ? -14.321 2.058 8.811 1.00 85.00 129 VAL A C 1
ATOM 995 O O . VAL A 1 129 ? -14.225 3.174 9.321 1.00 85.00 129 VAL A O 1
ATOM 998 N N . THR A 1 130 ? -15.358 1.270 9.055 1.00 84.75 130 THR A N 1
ATOM 999 C CA . THR A 1 130 ? -16.403 1.631 10.012 1.00 84.75 130 THR A CA 1
ATOM 1000 C C . THR A 1 130 ? -15.908 1.418 11.447 1.00 84.75 130 THR A C 1
ATOM 1002 O O . THR A 1 130 ? -15.187 0.449 11.695 1.00 84.75 130 THR A O 1
ATOM 1005 N N . PRO A 1 131 ? -16.360 2.221 12.429 1.00 81.00 131 PRO A N 1
ATOM 1006 C CA . PRO A 1 131 ? -15.928 2.076 13.826 1.00 81.00 131 PRO A CA 1
ATOM 1007 C C . PRO A 1 131 ? -16.167 0.682 14.427 1.00 81.00 131 PRO A C 1
ATOM 1009 O O . PRO A 1 131 ? -15.437 0.244 15.309 1.00 81.00 131 PRO A O 1
ATOM 1012 N N . LYS A 1 132 ? -17.162 -0.066 13.923 1.00 79.81 132 LYS A N 1
ATOM 1013 C CA . LYS A 1 132 ? -17.419 -1.455 14.345 1.00 79.81 132 LYS A CA 1
ATOM 1014 C C . LYS A 1 132 ? -16.247 -2.395 14.019 1.00 79.81 132 LYS A C 1
ATOM 1016 O O . LYS A 1 132 ? -16.079 -3.414 14.680 1.00 79.81 132 LYS A O 1
ATOM 1021 N N . GLN A 1 133 ? -15.481 -2.085 12.979 1.00 76.12 133 GLN A N 1
ATOM 1022 C CA . GLN A 1 133 ? -14.390 -2.910 12.458 1.00 76.12 133 GLN A CA 1
ATOM 1023 C C . GLN A 1 133 ? -13.043 -2.542 13.097 1.00 76.12 133 GLN A C 1
ATOM 1025 O O . GLN A 1 133 ? -12.144 -3.374 13.166 1.00 76.12 133 GLN A O 1
ATOM 1030 N N . GLY A 1 134 ? -12.917 -1.299 13.562 1.00 83.12 134 GLY A N 1
ATOM 1031 C CA . GLY A 1 134 ? -11.700 -0.708 14.101 1.00 83.12 134 GLY A CA 1
ATOM 1032 C C . GLY A 1 134 ? -11.525 0.716 13.583 1.00 83.12 134 GLY A C 1
ATOM 1033 O O . GLY A 1 134 ? -12.442 1.303 13.008 1.00 83.12 134 GLY A O 1
ATOM 1034 N N . SER A 1 135 ? -10.333 1.267 13.777 1.00 82.94 135 SER A N 1
ATOM 1035 C CA . SER A 1 135 ? -9.997 2.624 13.352 1.00 82.94 135 SER A CA 1
ATOM 1036 C C . SER A 1 135 ? -8.814 2.624 12.389 1.00 82.94 135 SER A C 1
ATOM 1038 O O . SER A 1 135 ? -8.975 2.859 11.195 1.00 82.94 135 SER A O 1
ATOM 1040 N N . THR A 1 136 ? -7.616 2.327 12.885 1.00 84.75 136 THR A N 1
ATOM 1041 C CA . THR A 1 136 ? -6.371 2.617 12.165 1.00 84.75 136 THR A CA 1
ATOM 1042 C C . THR A 1 136 ? -5.794 1.363 11.516 1.00 84.75 136 THR A C 1
ATOM 1044 O O . THR A 1 136 ? -5.432 0.441 12.245 1.00 84.75 136 THR A O 1
ATOM 1047 N N . PRO A 1 137 ? -5.623 1.312 10.183 1.00 86.75 137 PRO A N 1
ATOM 1048 C CA . PRO A 1 137 ? -4.878 0.237 9.537 1.00 86.75 137 PRO A CA 1
ATOM 1049 C C . PRO A 1 137 ? -3.432 0.190 10.035 1.00 86.75 137 PRO A C 1
ATOM 1051 O O . PRO A 1 137 ? -2.713 1.177 9.926 1.00 86.75 137 PRO A O 1
ATOM 1054 N N . VAL A 1 138 ? -2.995 -0.951 10.561 1.00 84.25 138 VAL A N 1
ATOM 1055 C CA . VAL A 1 138 ? -1.629 -1.186 11.068 1.00 84.25 138 VAL A CA 1
ATOM 1056 C C . VAL A 1 138 ? -0.933 -2.396 10.452 1.00 84.25 138 VAL A C 1
ATOM 1058 O O . VAL A 1 138 ? 0.226 -2.664 10.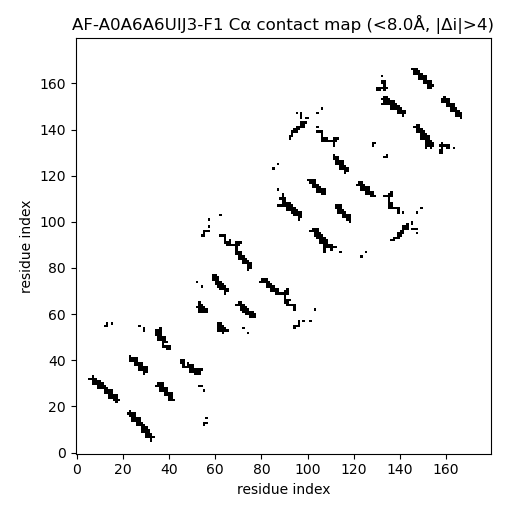752 1.00 84.25 138 VAL A O 1
ATOM 1061 N N . GLY A 1 139 ? -1.615 -3.100 9.557 1.00 83.38 139 GLY A N 1
ATOM 1062 C CA . GLY A 1 139 ? -1.043 -4.147 8.724 1.00 83.38 139 GLY A CA 1
ATOM 1063 C C . GLY A 1 139 ? -1.880 -4.307 7.465 1.00 83.38 139 GLY A C 1
ATOM 1064 O O . GLY A 1 139 ? -3.087 -4.069 7.495 1.00 83.38 139 GLY A O 1
ATOM 1065 N N . LEU A 1 140 ? -1.242 -4.666 6.356 1.00 85.44 140 LEU A N 1
ATOM 1066 C CA . LEU A 1 140 ? -1.895 -4.849 5.065 1.00 85.44 140 LEU A CA 1
ATOM 1067 C C . LEU A 1 140 ? -1.114 -5.877 4.246 1.00 85.44 140 LEU A C 1
ATOM 1069 O O . LEU A 1 140 ? 0.097 -5.735 4.084 1.00 85.44 140 LEU A O 1
ATOM 1073 N N . ILE A 1 141 ? -1.810 -6.871 3.708 1.00 85.56 141 ILE A N 1
ATOM 1074 C CA . ILE A 1 141 ? -1.269 -7.825 2.740 1.00 85.56 141 ILE A CA 1
ATOM 1075 C C . ILE A 1 141 ? -2.340 -8.149 1.702 1.00 85.56 141 ILE A C 1
ATOM 1077 O O . ILE A 1 141 ? -3.511 -8.267 2.044 1.00 85.56 141 ILE A O 1
ATOM 1081 N N . ALA A 1 142 ? -1.960 -8.290 0.437 1.00 84.88 142 ALA A N 1
ATOM 1082 C CA . ALA A 1 142 ? -2.856 -8.801 -0.591 1.00 84.88 142 ALA A CA 1
ATOM 1083 C C . ALA A 1 142 ? -2.616 -10.307 -0.753 1.00 84.88 142 ALA A C 1
ATOM 1085 O O . ALA A 1 142 ? -1.474 -10.741 -0.907 1.00 84.88 142 ALA A O 1
ATOM 1086 N N . GLY A 1 143 ? -3.676 -11.100 -0.629 1.00 78.81 143 GLY A N 1
ATOM 1087 C CA . GLY A 1 143 ? -3.627 -12.549 -0.759 1.00 78.81 143 GLY A CA 1
ATOM 1088 C C . GLY A 1 143 ? -3.749 -12.991 -2.214 1.00 78.81 143 GLY A C 1
ATOM 1089 O O . GLY A 1 143 ? -4.180 -12.234 -3.075 1.00 78.81 143 GLY A O 1
ATOM 1090 N N . ALA A 1 144 ? -3.379 -14.241 -2.496 1.00 78.12 144 ALA A N 1
ATOM 1091 C CA . ALA A 1 144 ? -3.593 -14.855 -3.812 1.00 78.12 144 ALA A CA 1
ATOM 1092 C C . ALA A 1 144 ? -5.074 -15.199 -4.083 1.00 78.12 144 ALA A C 1
ATOM 1094 O O . ALA A 1 144 ? -5.428 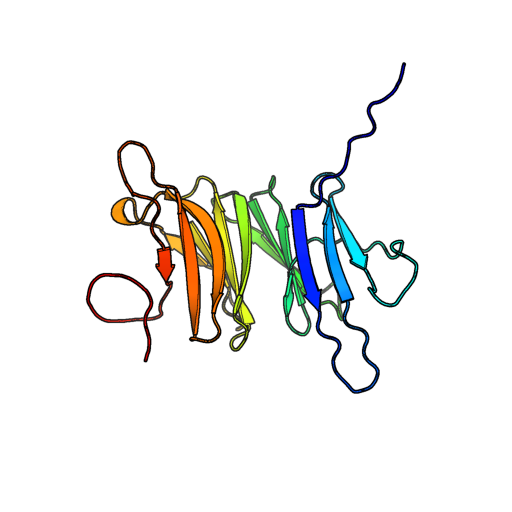-15.612 -5.183 1.00 78.12 144 ALA A O 1
ATOM 1095 N N . ASP A 1 145 ? -5.927 -15.048 -3.070 1.00 76.88 145 ASP A N 1
ATOM 1096 C CA . ASP A 1 145 ? -7.346 -15.395 -3.045 1.00 76.88 145 ASP A CA 1
ATOM 1097 C C . ASP A 1 145 ? -8.263 -14.308 -3.626 1.00 76.88 145 ASP A C 1
ATOM 1099 O O . ASP A 1 145 ? -9.483 -14.419 -3.529 1.00 76.88 145 ASP A O 1
ATOM 1103 N N . GLY A 1 146 ? -7.711 -13.248 -4.218 1.00 76.56 146 GLY A N 1
ATOM 1104 C CA . GLY A 1 146 ? -8.515 -12.128 -4.708 1.00 76.56 146 GLY A CA 1
ATOM 1105 C C . GLY A 1 146 ? -8.698 -11.005 -3.688 1.00 76.56 146 GLY A C 1
ATOM 1106 O O . GLY A 1 146 ? -9.281 -9.977 -4.032 1.00 76.56 146 GLY A O 1
ATOM 1107 N N . ASN A 1 147 ? -8.249 -11.182 -2.438 1.00 80.62 147 ASN A N 1
ATOM 1108 C CA . ASN A 1 147 ? -8.582 -10.281 -1.336 1.00 80.62 147 ASN A CA 1
ATOM 1109 C C . ASN A 1 147 ? -7.367 -9.501 -0.818 1.00 80.62 147 ASN A C 1
ATOM 1111 O O . ASN A 1 147 ? -6.230 -9.971 -0.825 1.00 80.62 147 ASN A O 1
ATOM 1115 N N . ALA A 1 148 ? -7.626 -8.311 -0.272 1.00 83.94 148 ALA A N 1
ATOM 1116 C CA . ALA A 1 148 ? -6.681 -7.597 0.583 1.00 83.94 148 ALA A CA 1
ATOM 1117 C C . ALA A 1 148 ? -7.076 -7.756 2.053 1.00 83.94 148 ALA A C 1
ATOM 1119 O O . ALA A 1 148 ? -8.219 -7.493 2.424 1.00 83.94 148 ALA A O 1
ATOM 1120 N N . TRP A 1 149 ? -6.115 -8.152 2.878 1.00 83.56 149 TRP A N 1
ATOM 1121 C CA . TRP A 1 149 ? -6.243 -8.409 4.305 1.00 83.56 149 TRP A CA 1
ATOM 1122 C C . TRP A 1 149 ? -5.645 -7.255 5.096 1.00 83.56 149 TRP A C 1
ATOM 1124 O O . TRP A 1 149 ? -4.470 -6.923 4.933 1.00 83.56 149 TRP A O 1
ATOM 1134 N N . VAL A 1 150 ? -6.445 -6.659 5.977 1.00 84.31 150 VAL A N 1
ATOM 1135 C CA . VAL A 1 150 ? -6.047 -5.494 6.775 1.00 84.31 150 VAL A CA 1
ATOM 1136 C C . VAL A 1 150 ? -6.129 -5.813 8.258 1.00 84.31 150 VAL A C 1
ATOM 1138 O O . VAL A 1 150 ? -7.121 -6.372 8.719 1.00 84.31 150 VAL A O 1
ATOM 1141 N N . VAL A 1 151 ? -5.102 -5.421 9.009 1.00 83.50 151 VAL A N 1
ATOM 1142 C CA . VAL A 1 151 ? -5.121 -5.394 10.475 1.00 83.50 151 VAL A CA 1
ATOM 1143 C C . VAL A 1 151 ? -5.482 -3.987 10.910 1.00 83.50 151 VAL A C 1
ATOM 1145 O O . VAL A 1 151 ? -4.822 -3.032 10.502 1.00 83.50 151 VAL A O 1
ATOM 1148 N N . LEU A 1 152 ? -6.514 -3.851 11.733 1.00 83.12 152 LEU A N 1
ATOM 1149 C CA . LEU A 1 152 ? -6.960 -2.568 12.268 1.00 83.12 152 LEU A CA 1
ATOM 1150 C C . LEU A 1 152 ? -6.594 -2.473 13.750 1.00 83.12 152 LEU A C 1
ATOM 1152 O O . LEU A 1 152 ? -6.660 -3.472 14.455 1.00 83.12 152 LEU A O 1
ATOM 1156 N N . LEU A 1 153 ? -6.248 -1.287 14.246 1.00 80.12 153 LEU A N 1
ATOM 1157 C CA . LEU A 1 153 ? -6.260 -1.005 15.679 1.00 80.12 153 LEU A CA 1
ATOM 1158 C C . LEU A 1 153 ? -7.695 -0.755 16.135 1.00 80.12 153 LEU A C 1
ATOM 1160 O O . LEU A 1 153 ? -8.465 -0.081 15.448 1.00 80.12 153 LEU A O 1
ATOM 1164 N N . GLY A 1 154 ? -8.028 -1.282 17.308 1.00 68.00 154 GLY A N 1
ATOM 1165 C CA . GLY A 1 154 ? -9.147 -0.785 18.099 1.00 68.00 154 GLY A CA 1
ATOM 1166 C C . GLY A 1 154 ? -8.778 0.497 18.844 1.00 68.00 154 GLY A C 1
ATOM 1167 O O . GLY A 1 154 ? -7.612 0.891 18.896 1.00 68.00 154 GLY A O 1
ATOM 1168 N N . ASP A 1 155 ? -9.771 1.131 19.445 1.00 66.50 155 ASP A N 1
ATOM 1169 C CA . ASP A 1 155 ? -9.610 2.163 20.460 1.00 66.50 155 ASP A CA 1
ATOM 1170 C C . ASP A 1 155 ? -10.335 1.762 21.758 1.00 66.50 155 ASP A C 1
ATOM 1172 O O . ASP A 1 155 ? -10.882 0.666 21.888 1.00 66.50 155 ASP A O 1
ATOM 1176 N N . THR A 1 156 ? -10.281 2.628 22.772 1.00 59.53 156 THR A N 1
ATOM 1177 C CA . THR A 1 156 ? -10.839 2.345 24.104 1.00 59.53 156 THR A CA 1
ATOM 1178 C C . THR A 1 156 ? -12.367 2.279 24.129 1.00 59.53 156 THR A C 1
ATOM 1180 O O . THR A 1 156 ? -12.930 1.861 25.141 1.00 59.53 156 THR A O 1
ATOM 1183 N N . THR A 1 157 ? -13.045 2.682 23.051 1.00 60.88 157 THR A N 1
ATOM 1184 C CA . THR A 1 157 ? -14.509 2.723 22.955 1.00 60.88 157 THR A CA 1
ATOM 1185 C C . THR A 1 157 ? -15.063 1.869 21.807 1.00 60.88 157 THR A C 1
ATOM 1187 O O . THR A 1 157 ? -16.269 1.616 21.778 1.00 60.88 157 THR A O 1
ATOM 1190 N N . SER A 1 158 ? -14.224 1.382 20.884 1.00 55.47 158 SER A N 1
ATOM 1191 C CA . SER A 1 158 ? -14.617 0.646 19.681 1.00 55.47 158 SER A CA 1
ATOM 1192 C C . SER A 1 158 ? -13.483 -0.185 19.047 1.00 55.47 158 SER A C 1
ATOM 1194 O O . SER A 1 158 ? -12.348 0.256 18.904 1.00 55.47 158 SER A O 1
ATOM 1196 N N . GLY A 1 159 ? -13.811 -1.405 18.600 1.00 54.22 159 GLY A N 1
ATOM 1197 C CA . GLY A 1 159 ? -12.888 -2.317 17.908 1.00 54.22 159 GLY A CA 1
ATOM 1198 C C . GLY A 1 159 ? -11.922 -3.064 18.839 1.00 54.22 159 GLY A C 1
ATOM 1199 O O . GLY A 1 159 ? -11.387 -2.512 19.789 1.00 54.22 159 GLY A O 1
ATOM 1200 N N . THR A 1 160 ? -11.676 -4.348 18.569 1.00 55.72 160 THR A N 1
ATOM 1201 C CA . THR A 1 160 ? -10.781 -5.205 19.382 1.00 55.72 160 THR A CA 1
ATOM 1202 C C . THR A 1 160 ? -9.439 -5.500 18.709 1.00 55.72 160 THR A C 1
ATOM 1204 O O . THR A 1 160 ? -8.641 -6.271 19.233 1.00 55.72 160 THR A O 1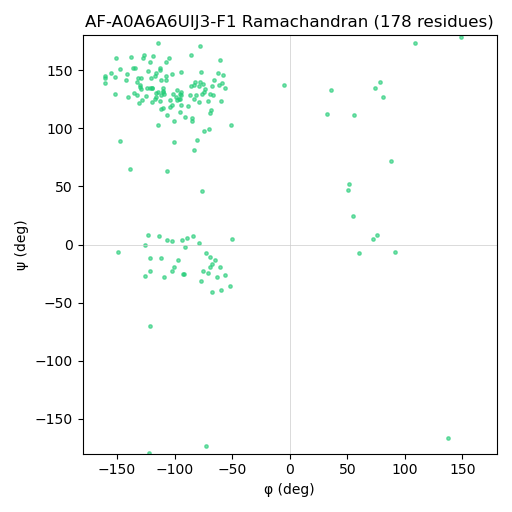
ATOM 1207 N N . GLY A 1 161 ? -9.189 -4.901 17.543 1.00 52.28 161 GLY A N 1
ATOM 1208 C CA . GLY A 1 161 ? -8.088 -5.274 16.663 1.00 52.28 161 GLY A CA 1
ATOM 1209 C C . GLY A 1 161 ? -8.492 -6.393 15.704 1.00 52.28 161 GLY A C 1
ATOM 1210 O O . GLY A 1 161 ? -8.123 -7.550 15.891 1.00 52.28 161 GLY A O 1
ATOM 1211 N N . THR A 1 162 ? -9.332 -6.079 14.715 1.00 54.78 162 THR A N 1
ATOM 1212 C CA . THR A 1 162 ? -9.971 -7.085 13.850 1.00 54.78 162 THR A CA 1
ATOM 1213 C C . THR A 1 162 ? -9.289 -7.169 12.479 1.00 54.78 162 THR A C 1
ATOM 1215 O O . THR A 1 162 ? -8.813 -6.164 11.950 1.00 54.78 162 THR A O 1
ATOM 1218 N N . PHE A 1 163 ? -9.263 -8.372 11.894 1.00 51.31 163 PHE A N 1
ATOM 1219 C CA . PHE A 1 163 ? -8.805 -8.621 10.524 1.00 51.31 163 PHE A CA 1
ATOM 1220 C C . PHE A 1 163 ? -9.961 -8.413 9.542 1.00 51.31 163 PHE A C 1
ATOM 1222 O O . PHE A 1 163 ? -11.032 -8.991 9.736 1.00 51.31 163 PHE A O 1
ATOM 1229 N N . TRP A 1 164 ? -9.752 -7.606 8.501 1.00 43.47 164 TRP A N 1
ATOM 1230 C CA . TRP A 1 164 ? -10.784 -7.292 7.510 1.00 43.47 164 TRP A CA 1
ATOM 1231 C C . TRP A 1 164 ? -10.351 -7.609 6.076 1.00 43.47 164 TRP A C 1
ATOM 1233 O O . TRP A 1 164 ? -9.303 -7.115 5.655 1.00 43.47 164 TRP A O 1
ATOM 1243 N N . PRO A 1 165 ? -11.161 -8.368 5.311 1.00 47.03 165 PRO A N 1
ATOM 1244 C CA . PRO A 1 165 ? -11.037 -8.452 3.864 1.00 47.03 165 PRO A CA 1
ATOM 1245 C C . PRO A 1 165 ? -11.814 -7.318 3.176 1.00 47.03 165 PRO A C 1
ATOM 1247 O O . PRO A 1 165 ? -12.961 -7.030 3.530 1.00 47.03 165 PRO A O 1
ATOM 1250 N N . HIS A 1 166 ? -11.222 -6.692 2.159 1.00 47.94 166 HIS A N 1
ATOM 1251 C CA . HIS A 1 166 ? -11.975 -5.881 1.198 1.00 47.94 166 HIS A CA 1
ATOM 1252 C C . HIS A 1 166 ? -12.413 -6.764 0.019 1.00 47.94 166 HIS A C 1
ATOM 1254 O O . HIS A 1 166 ? -11.574 -7.180 -0.772 1.00 47.94 166 HIS A O 1
ATOM 1260 N N . GLN A 1 167 ? -13.716 -7.051 -0.091 1.00 44.34 167 GLN A N 1
ATOM 1261 C CA . GLN A 1 167 ? -14.290 -7.941 -1.110 1.00 44.34 167 GLN A CA 1
ATOM 1262 C C . GLN A 1 167 ? -15.234 -7.164 -2.049 1.00 44.34 167 GLN A C 1
ATOM 1264 O O . GLN A 1 167 ? -16.165 -6.492 -1.590 1.00 44.34 167 GLN A O 1
ATOM 1269 N N . GLN A 1 168 ? -15.075 -7.300 -3.372 1.00 39.66 168 GLN A N 1
ATOM 1270 C CA . GLN A 1 168 ? -16.133 -6.924 -4.319 1.00 39.66 168 GLN A CA 1
ATOM 1271 C C . GLN A 1 168 ? -17.312 -7.923 -4.211 1.00 39.66 168 GLN A C 1
ATOM 1273 O O . GLN A 1 168 ? -17.281 -9.007 -4.770 1.00 39.66 168 GLN A O 1
ATOM 1278 N N . ARG A 1 169 ? -18.355 -7.501 -3.472 1.00 33.84 169 ARG A N 1
ATOM 1279 C CA . ARG A 1 169 ? -19.748 -8.015 -3.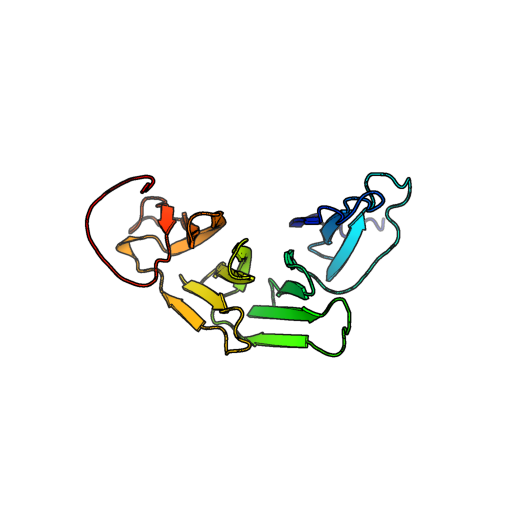328 1.00 33.84 169 ARG A CA 1
ATOM 1280 C C . ARG A 1 169 ? -20.021 -9.496 -2.913 1.00 33.84 169 ARG A C 1
ATOM 1282 O O . ARG A 1 169 ? -20.056 -10.372 -3.764 1.00 33.84 169 ARG A O 1
ATOM 1289 N N . ARG A 1 170 ? -20.566 -9.605 -1.669 1.00 36.97 170 ARG A N 1
ATOM 1290 C CA . ARG A 1 170 ? -21.669 -10.463 -1.087 1.00 36.97 170 ARG A CA 1
ATOM 1291 C C . ARG A 1 170 ? -21.384 -11.978 -0.837 1.00 36.97 170 ARG A C 1
ATOM 1293 O O . ARG A 1 170 ? -20.901 -12.620 -1.747 1.00 36.97 170 ARG A O 1
ATOM 1300 N N . VAL A 1 171 ? -21.713 -12.663 0.295 1.00 33.81 171 VAL A N 1
ATOM 1301 C CA . VAL A 1 171 ? -22.678 -12.514 1.439 1.00 33.81 171 VAL A CA 1
ATOM 1302 C C . VAL A 1 171 ? -22.266 -13.382 2.696 1.00 33.81 171 VAL A C 1
ATOM 1304 O O . VAL A 1 171 ? -21.816 -14.493 2.478 1.00 33.81 171 VAL A O 1
ATOM 1307 N N . HIS A 1 172 ? -22.498 -12.903 3.955 1.00 27.88 172 HIS A N 1
ATOM 1308 C CA . HIS A 1 172 ? -22.800 -13.548 5.301 1.00 27.88 172 HIS A CA 1
ATOM 1309 C C . HIS A 1 172 ? -22.149 -14.910 5.741 1.00 27.88 172 HIS A C 1
ATOM 1311 O O . HIS A 1 172 ? -22.303 -15.872 5.008 1.00 27.88 172 HIS A O 1
ATOM 1317 N N . ARG A 1 173 ? -21.568 -15.190 6.943 1.00 30.81 173 ARG A N 1
ATOM 1318 C CA . ARG A 1 173 ? -21.490 -14.632 8.336 1.00 30.81 173 ARG A CA 1
ATOM 1319 C C . ARG A 1 173 ? -20.126 -14.989 9.032 1.00 30.81 173 ARG A C 1
ATOM 1321 O O . ARG A 1 173 ? -19.473 -15.927 8.608 1.00 30.81 173 ARG A O 1
ATOM 1328 N N . GLU A 1 174 ? -19.774 -14.234 10.092 1.00 30.67 174 GLU A N 1
ATOM 1329 C CA . GLU A 1 174 ? -18.837 -14.416 11.255 1.00 30.67 174 GLU A CA 1
ATOM 1330 C C . GLU A 1 174 ? -18.094 -15.770 11.465 1.00 30.67 174 GLU A C 1
ATOM 1332 O O . GLU A 1 174 ? -18.750 -16.801 11.434 1.00 30.67 174 GLU A O 1
ATOM 1337 N N . VAL A 1 175 ? -16.796 -15.916 11.812 1.00 37.28 175 VAL A N 1
ATOM 1338 C CA . VAL A 1 175 ? -15.567 -15.084 11.939 1.00 37.28 175 VAL A CA 1
ATOM 1339 C C . VAL A 1 175 ? -14.371 -16.007 11.575 1.00 37.28 175 VAL A C 1
ATOM 1341 O O . VAL A 1 175 ? -14.426 -17.194 11.878 1.00 37.28 175 VAL A O 1
ATOM 1344 N N . TYR A 1 176 ? -13.279 -15.433 11.048 1.00 34.06 176 TYR A N 1
ATOM 1345 C CA . TYR A 1 176 ? -11.952 -16.030 10.771 1.00 34.06 176 TYR A CA 1
ATOM 1346 C C . TYR A 1 176 ? -11.814 -16.851 9.476 1.00 34.06 176 TYR A C 1
ATOM 1348 O O . TYR A 1 176 ? -12.581 -17.769 9.235 1.00 34.06 176 TYR A O 1
ATOM 1356 N N . ALA A 1 177 ? -10.796 -16.456 8.687 1.00 30.81 177 ALA A N 1
ATOM 1357 C CA . ALA A 1 177 ? -10.229 -17.049 7.464 1.00 30.81 177 ALA A CA 1
ATOM 1358 C C . ALA A 1 177 ? -11.203 -17.795 6.525 1.00 30.81 177 ALA A C 1
ATOM 1360 O O . ALA A 1 177 ? -11.675 -18.884 6.830 1.00 30.81 177 ALA A O 1
ATOM 1361 N N . LEU A 1 178 ? -11.436 -17.243 5.330 1.00 30.78 178 LEU A N 1
ATOM 1362 C CA . LEU A 1 178 ? -12.303 -17.853 4.318 1.00 30.78 178 LEU A CA 1
ATOM 1363 C C . LEU A 1 178 ? -11.498 -18.638 3.263 1.00 30.78 178 LEU A C 1
ATOM 1365 O O . LEU A 1 178 ? -10.651 -18.072 2.581 1.00 30.78 178 LEU A O 1
ATOM 1369 N N . PHE A 1 179 ? -11.842 -19.920 3.114 1.00 26.33 179 PHE A N 1
ATOM 1370 C CA . PHE A 1 179 ? -11.862 -20.697 1.861 1.00 26.33 179 PHE A CA 1
ATOM 1371 C C . PHE A 1 179 ? -13.362 -20.999 1.600 1.00 26.33 179 PHE A C 1
ATOM 1373 O O . PHE A 1 179 ? -14.121 -21.054 2.568 1.00 26.33 179 PHE A O 1
ATOM 1380 N N . SER A 1 180 ? -13.922 -21.157 0.398 1.00 31.38 180 SER A N 1
ATOM 1381 C CA . SER A 1 180 ? -13.460 -21.673 -0.900 1.00 31.38 180 SER A CA 1
ATOM 1382 C C . SER A 1 180 ? -14.047 -20.887 -2.071 1.00 31.38 180 SER A C 1
ATOM 1384 O O . SER A 1 180 ? -15.244 -20.531 -1.952 1.00 31.38 180 SER A O 1
#

InterPro domains:
  IPR015943 WD40/YVTN repeat-like-containing domain superfamily [G3DSA:2.130.10.10] (11-173)

Nearest PDB structures (foldseek):
  1l0q-assembly4_D  TM=7.484E-01  e=2.670E-05  Methanosarcina mazei S-6
  5c2v-assembly1_B  TM=7.645E-01  e=1.363E-03  Candidatus Kuenenia stuttgartensis
  6tv2-assembly4_F-3  TM=6.763E-01  e=2.272E-03  Pseudomonas aeruginosa PAO1
  3s2k-assembly1_B  TM=6.175E-01  e=2.051E-03  Homo sapiens
  3u4y-assembly2_B  TM=7.158E-01  e=5.390E-02  Desulfofarcimen acetoxidans DSM 771

Radius of gyration: 17.85 Å; Cα contacts (8 Å, |Δi|>4): 426; chains: 1; bounding box: 54×40×42 Å

Secondary structure (DSSP, 8-state):
-------PPEEEEEEE---STTPPPEEEEEETTTTEEEEE-TTSS----EE----EEETTEEEEEETTTTEEEEEESS-TTSEEEEE-SSEEEEEEE-TTT--EEEEEETTTEEEEE-TTT---EEEEPPTTT-SEEEEEEE-TTS-EEEEEE--SSS----EEEE-SS-----SS----

Mean predicted aligned error: 11.52 Å

Foldseek 3Di:
DDDPPPDWDWQDKEWADFPDPPGFIWIWTQTQPVQWIWIGRPVDPDGPPIDDDAAYDDPFWGWHFDQPQQKIKIAGPVHRVPMDIDHHPAGWRDWEAANPFRKIWTWGAPQQWIWIDGPPPDDIDIDHHDQQAARGFPDWYHDPPRWIWTFHHHDPVGHDGAIDTDDDDDDDDDDDDDDD

Organism: NCBI:txid703497

Solvent-accessible surface area (backbone atoms only — not comparable to full-atom values): 10478 Å² total; per-residue (Å²): 136,93,78,82,72,79,76,66,42,82,70,46,78,37,78,44,78,36,78,65,100,84,42,68,46,34,37,39,36,28,31,66,72,72,64,31,19,35,48,33,40,84,89,51,99,58,69,79,59,71,46,83,69,41,59,45,76,56,103,55,36,32,44,19,63,34,66,87,71,20,30,39,36,42,31,29,72,90,41,67,87,54,58,48,76,44,82,52,92,22,30,39,75,40,72,28,55,24,79,85,68,56,28,35,39,27,27,12,31,95,55,20,28,34,36,40,30,61,68,76,82,64,77,67,46,76,46,78,48,51,58,84,54,10,44,34,44,78,43,60,44,39,42,91,83,80,32,40,42,32,34,23,35,40,54,101,89,39,30,89,49,36,80,44,74,60,74,94,76,90,81,92,82,91,83,82,86,89,85,133

Sequence (180 aa):
MDCDKSVSGLHGLALHPGSGTNASSTVWATVQFDNAMLLIDPKGDDINNQFTPKGYQDHSDIFSRFRTSRRIVRISISNPNDHQVWAVSGRPIFIAIHPTSGDVYSGLDTSSKIWHYKNDGGKGEEIAVTPKQGSTPVGLIAGADGNAWVVLLGDTTSGTGTFWPHQQRRVHREVYALFS

pLDDT: mean 73.3, std 17.8, range [26.33, 95.5]